Protein AF-W4FE85-F1 (afdb_monomer)

InterPro domains:
  IPR031127 E3 ubiquitin ligase RBR family [PTHR11685] (48-222)
  IPR044066 TRIAD supradomain [PS51873] (50-244)

Mean predicted aligned error: 21.17 Å

Nearest PDB structures (foldseek):
  1wim-assembly1_A  TM=8.583E-01  e=4.245E-03  Homo sapiens
  7yui-assembly1_B  TM=4.982E-01  e=1.652E-04  Homo sapiens
  7v8f-assembly1_B  TM=7.788E-01  e=7.500E-02  Homo sapiens
  7m4n-assembly2_B  TM=6.058E-01  e=2.168E-01  Homo sapiens
  4ug0-assembly1_Lp  TM=4.651E-01  e=1.032E+00  Homo sapiens

pLDDT: mean 70.24, std 14.78, range [36.09, 93.44]

Foldseek 3Di:
DDVVVVVVVVVVVVVCVVPVVVVVVVVVVVVVVVVVPPPDDPDPCPPDFDWDQAPPPRDTHGPVQWDQDPVDRHIHGLVVLLVQLVVCLVVLHLFRADPPPRHGDDPVSCVSRDDPVSVVSSVVSVVVLQPPQDADPVHRDGWDDPDDFWTADPPPRDIDGSQPSDDDDPDPPVRPCPPVVVVCVVFQWFAQPPPGDIDGDDDDQWDADPVPRFIAGSPPNGGPPDPDCRDDDPPVVVVPPPPD

Sequence (244 aa):
MDPLWLALAFVMYIADLLVVLPLVCLICMTARHIASLQPTPPTPFTRQPTATECSICLDMVCDTYCMACPACPQACCVSCLTTHVHNKVADKCRYLGCPSCGTALGAGVLGRVMTASDRVKHDQLAHQSVQRAFKCPRCHAKCVKTTEDYLACTGCRATWCSDCDGRSHYFTFMCKQRAFRRWRVKHDVRQCPQCRCYIEKVDGCHMTCTRCKLQFCWTCHEVYPCRKRCDVPLLVRIVLACLQ

Secondary structure (DSSP, 8-state):
--HHHHHHHHHHHHHHHHHHHHHHHHHHHHHHHHHHTSPPPP--------EEE-TTT--EEEGGGEEEETTEEEEEEHHHHHHHHHHHHHTT----B-TTT-PBPPHHHHHHH--HHHHHHHHHHHHHHHS--EEPTTT--EE-B-SSSEEE-TTT--EEETTTSS---S-GGGGS-HHHHHHHHHTTEEE-TTT--EEE--SSSEEE-TTT--EEETTT-PBSSPSS-----TTSSSTTSS--

Radius of gyration: 41.15 Å; Cα contacts (8 Å, |Δi|>4): 237; chains: 1; bounding box: 106×61×132 Å

Structure (mmCIF, N/CA/C/O backbone):
data_AF-W4FE85-F1
#
_entry.id   AF-W4FE85-F1
#
loop_
_atom_site.group_PDB
_atom_site.id
_atom_site.type_symbol
_atom_site.label_atom_id
_atom_site.label_alt_id
_atom_site.label_comp_id
_atom_site.label_asym_id
_atom_site.label_entity_id
_atom_site.label_seq_id
_atom_site.pdbx_PDB_ins_code
_atom_site.Cartn_x
_atom_site.Cartn_y
_atom_site.Cartn_z
_atom_site.occupancy
_atom_site.B_iso_or_equiv
_atom_site.auth_seq_id
_atom_site.auth_comp_id
_atom_site.auth_asym_id
_atom_site.auth_atom_id
_atom_site.pdbx_PDB_model_num
ATOM 1 N N . MET A 1 1 ? 72.792 -11.231 -85.027 1.00 56.69 1 MET A N 1
ATOM 2 C CA . MET A 1 1 ? 71.989 -10.639 -83.938 1.00 56.69 1 MET A CA 1
ATOM 3 C C . MET A 1 1 ? 72.779 -9.465 -83.411 1.00 56.69 1 MET A C 1
ATOM 5 O O . MET A 1 1 ? 73.861 -9.686 -82.882 1.00 56.69 1 MET A O 1
ATOM 9 N N . ASP A 1 2 ? 72.308 -8.245 -83.658 1.00 77.69 2 ASP A N 1
ATOM 10 C CA . ASP A 1 2 ? 73.097 -7.047 -83.381 1.00 77.69 2 ASP A CA 1
ATOM 11 C C . ASP A 1 2 ? 73.170 -6.774 -81.872 1.00 77.69 2 ASP A C 1
ATOM 13 O O . ASP A 1 2 ? 72.129 -6.598 -81.230 1.00 77.69 2 ASP A O 1
ATOM 17 N N . PRO A 1 3 ? 74.378 -6.708 -81.282 1.00 77.44 3 PRO A N 1
ATOM 18 C CA . PRO A 1 3 ? 74.555 -6.499 -79.843 1.00 77.44 3 PRO A CA 1
ATOM 19 C C . PRO A 1 3 ? 74.007 -5.142 -79.375 1.00 77.44 3 PRO A C 1
ATOM 21 O O . PRO A 1 3 ? 73.641 -4.983 -78.213 1.00 77.44 3 PRO A O 1
ATOM 24 N N . LEU A 1 4 ? 73.881 -4.183 -80.296 1.00 75.38 4 LEU A N 1
ATOM 25 C CA . LEU A 1 4 ? 73.311 -2.863 -80.041 1.00 75.38 4 LEU A CA 1
ATOM 26 C C . LEU A 1 4 ? 71.807 -2.923 -79.726 1.00 75.38 4 LEU A C 1
ATOM 28 O O . LEU A 1 4 ? 71.317 -2.167 -78.894 1.00 75.38 4 LEU A O 1
ATOM 32 N N . TRP A 1 5 ? 71.081 -3.854 -80.350 1.00 76.81 5 TRP A N 1
ATOM 33 C CA . TRP A 1 5 ? 69.640 -4.016 -80.147 1.00 76.81 5 TRP A CA 1
ATOM 34 C C . TRP A 1 5 ? 69.331 -4.629 -78.776 1.00 76.81 5 TRP A C 1
ATOM 36 O O . TRP A 1 5 ? 68.408 -4.196 -78.091 1.00 76.81 5 TRP A O 1
ATOM 46 N N . LEU A 1 6 ? 70.156 -5.586 -78.335 1.00 76.50 6 LEU A N 1
ATOM 47 C CA . LEU A 1 6 ? 70.069 -6.167 -76.992 1.00 76.50 6 LEU A CA 1
ATOM 48 C C . LEU A 1 6 ? 70.421 -5.143 -75.906 1.00 76.50 6 LEU A C 1
ATOM 50 O O . LEU A 1 6 ? 69.754 -5.098 -74.875 1.00 76.50 6 LEU A O 1
ATOM 54 N N . ALA A 1 7 ? 71.418 -4.288 -76.149 1.00 78.19 7 ALA A N 1
ATOM 55 C CA . ALA A 1 7 ? 71.780 -3.217 -75.225 1.00 78.19 7 ALA A CA 1
ATOM 56 C C . ALA A 1 7 ? 70.657 -2.174 -75.081 1.00 78.19 7 ALA A C 1
ATOM 58 O O . ALA A 1 7 ? 70.317 -1.799 -73.962 1.00 78.19 7 ALA A O 1
ATOM 59 N N . LEU A 1 8 ? 70.032 -1.751 -76.185 1.00 76.56 8 LEU A N 1
ATOM 60 C CA . LEU A 1 8 ? 68.905 -0.812 -76.149 1.00 76.56 8 LEU A CA 1
ATOM 61 C C . LEU A 1 8 ? 67.666 -1.415 -75.474 1.00 76.56 8 LEU A C 1
ATOM 63 O O . LEU A 1 8 ? 67.047 -0.752 -74.645 1.00 76.56 8 LEU A O 1
ATOM 67 N N . ALA A 1 9 ? 67.349 -2.683 -75.751 1.00 75.12 9 ALA A N 1
ATOM 68 C CA . ALA A 1 9 ? 66.258 -3.389 -75.082 1.00 75.12 9 ALA A CA 1
ATOM 69 C C . ALA A 1 9 ? 66.500 -3.526 -73.567 1.00 75.12 9 ALA A C 1
ATOM 71 O O . ALA A 1 9 ? 65.578 -3.341 -72.776 1.00 75.12 9 ALA A O 1
ATOM 72 N N . PHE A 1 10 ? 67.743 -3.788 -73.150 1.00 78.56 10 PHE A N 1
ATOM 73 C CA . PHE A 1 10 ? 68.107 -3.868 -71.735 1.00 78.56 10 PHE A CA 1
ATOM 74 C C . PHE A 1 10 ? 68.025 -2.502 -71.040 1.00 78.56 10 PHE A C 1
ATOM 76 O O . PHE A 1 10 ? 67.500 -2.408 -69.934 1.00 78.56 10 PHE A O 1
ATOM 83 N N . VAL A 1 11 ? 68.477 -1.427 -71.692 1.00 75.81 11 VAL A N 1
ATOM 84 C CA . VAL A 1 11 ? 68.380 -0.060 -71.154 1.00 75.81 11 VAL A CA 1
ATOM 85 C C . VAL A 1 11 ? 66.922 0.382 -71.019 1.00 75.81 11 VAL A C 1
ATOM 87 O O . VAL A 1 11 ? 66.563 0.944 -69.987 1.00 75.81 11 VAL A O 1
ATOM 90 N N . MET A 1 12 ? 66.066 0.082 -72.001 1.00 71.50 12 MET A N 1
ATOM 91 C CA . MET A 1 12 ? 64.629 0.359 -71.906 1.00 71.50 12 MET A CA 1
ATOM 92 C C . MET A 1 12 ? 63.964 -0.445 -70.783 1.00 71.50 12 MET A C 1
ATOM 94 O O . MET A 1 12 ? 63.233 0.126 -69.983 1.00 71.50 12 MET A O 1
ATOM 98 N N . TYR A 1 13 ? 64.297 -1.731 -70.644 1.00 74.00 13 TYR A N 1
ATOM 99 C CA . TYR A 1 13 ? 63.777 -2.578 -69.568 1.00 74.00 13 TYR A CA 1
ATOM 100 C C . TYR A 1 13 ? 64.197 -2.096 -68.168 1.00 74.00 13 TYR A C 1
ATOM 102 O O . TYR A 1 13 ? 63.399 -2.109 -67.231 1.00 74.00 13 TYR A O 1
ATOM 110 N N . ILE A 1 14 ? 65.440 -1.631 -68.011 1.00 73.69 14 ILE A N 1
ATOM 111 C CA . ILE A 1 14 ? 65.934 -1.061 -66.750 1.00 73.69 14 ILE A CA 1
ATOM 112 C C . ILE A 1 14 ? 65.295 0.305 -66.466 1.00 73.69 14 ILE A C 1
ATOM 114 O O . ILE A 1 14 ? 64.962 0.582 -65.314 1.00 73.69 14 ILE A O 1
ATOM 118 N N . ALA A 1 15 ? 65.081 1.138 -67.488 1.00 71.06 15 ALA A N 1
ATOM 119 C CA . ALA A 1 15 ? 64.363 2.403 -67.346 1.00 71.06 15 ALA A CA 1
ATOM 120 C C . ALA A 1 15 ? 62.905 2.176 -66.909 1.00 71.06 15 ALA A C 1
ATOM 122 O O . ALA A 1 15 ? 62.439 2.840 -65.983 1.00 71.06 15 ALA A O 1
ATOM 123 N N . ASP A 1 16 ? 62.227 1.181 -67.485 1.00 69.69 16 ASP A N 1
ATOM 124 C CA . ASP A 1 16 ? 60.885 0.774 -67.065 1.00 69.69 16 ASP A CA 1
ATOM 125 C C . ASP A 1 16 ? 60.885 0.248 -65.621 1.00 69.69 16 ASP A C 1
ATOM 127 O O . ASP A 1 16 ? 60.033 0.644 -64.827 1.00 69.69 16 ASP A O 1
ATOM 131 N N . LEU A 1 17 ? 61.873 -0.557 -65.209 1.00 71.00 17 LEU A N 1
ATOM 132 C CA . LEU A 1 17 ? 61.988 -1.000 -63.812 1.00 71.00 17 LEU A CA 1
ATOM 133 C C . LEU A 1 17 ? 62.181 0.176 -62.840 1.00 71.00 17 LEU A C 1
ATOM 135 O O . LEU A 1 17 ? 61.541 0.213 -61.789 1.00 71.00 17 LEU A O 1
ATOM 139 N N . LEU A 1 18 ? 63.039 1.140 -63.185 1.00 74.62 18 LEU A N 1
ATOM 140 C CA . LEU A 1 18 ? 63.353 2.298 -62.341 1.00 74.62 18 LEU A CA 1
ATOM 141 C C . LEU A 1 18 ? 62.179 3.271 -62.189 1.00 74.62 18 LEU A C 1
ATOM 143 O O . LEU A 1 18 ? 62.137 3.991 -61.196 1.00 74.62 18 LEU A O 1
ATOM 147 N N . VAL A 1 19 ? 61.226 3.286 -63.124 1.00 73.94 19 VAL A N 1
ATOM 148 C CA . VAL A 1 19 ? 60.037 4.155 -63.069 1.00 73.94 19 VAL A CA 1
ATOM 149 C C . VAL A 1 19 ? 58.819 3.418 -62.505 1.00 73.94 19 VAL A C 1
ATOM 151 O O . VAL A 1 19 ? 58.074 3.976 -61.697 1.00 73.94 19 VAL A O 1
ATOM 154 N N . VAL A 1 20 ? 58.622 2.149 -62.865 1.00 74.62 20 VAL A N 1
ATOM 155 C CA . VAL A 1 20 ? 57.432 1.377 -62.475 1.00 74.62 20 VAL A CA 1
ATOM 156 C C . VAL A 1 20 ? 57.485 0.957 -61.003 1.00 74.62 20 VAL A C 1
ATOM 158 O O . VAL A 1 20 ? 56.481 1.089 -60.305 1.00 74.62 20 VAL A O 1
ATOM 161 N N . LEU A 1 21 ? 58.640 0.526 -60.480 1.00 73.25 21 LEU A N 1
ATOM 162 C CA . LEU A 1 21 ? 58.785 0.150 -59.063 1.00 73.25 21 LEU A CA 1
ATOM 163 C C . LEU A 1 21 ? 58.450 1.285 -58.072 1.00 73.25 21 LEU A C 1
ATOM 165 O O . LEU A 1 21 ? 57.661 1.038 -57.154 1.00 73.25 21 LEU A O 1
ATOM 169 N N . PRO A 1 22 ? 58.979 2.520 -58.209 1.00 74.50 22 PRO A N 1
ATOM 170 C CA . PRO A 1 22 ? 58.640 3.598 -57.281 1.00 74.50 22 PRO A CA 1
ATOM 171 C C . PRO A 1 22 ? 57.185 4.062 -57.413 1.00 74.50 22 PRO A C 1
ATOM 173 O O . PRO A 1 22 ? 56.570 4.380 -56.395 1.00 74.50 22 PRO A O 1
ATOM 176 N N . LEU A 1 23 ? 56.597 4.035 -58.617 1.00 74.19 23 LEU A N 1
ATOM 177 C CA . LEU A 1 23 ? 55.174 4.339 -58.811 1.00 74.19 23 LEU A CA 1
ATOM 178 C C . LEU A 1 23 ? 54.276 3.301 -58.127 1.00 74.19 23 LEU A C 1
ATOM 180 O O . LEU A 1 23 ? 53.360 3.675 -57.397 1.00 74.19 23 LEU A O 1
ATOM 184 N N . VAL A 1 24 ? 54.570 2.006 -58.279 1.00 76.31 24 VAL A N 1
ATOM 185 C CA . VAL A 1 24 ? 53.845 0.929 -57.582 1.00 76.31 24 VAL A CA 1
ATOM 186 C C . VAL A 1 24 ? 53.989 1.066 -56.065 1.00 76.31 24 VAL A C 1
ATOM 188 O O . VAL A 1 24 ? 53.016 0.867 -55.337 1.00 76.31 24 VAL A O 1
ATOM 191 N N . CYS A 1 25 ? 55.163 1.469 -55.571 1.00 72.44 25 CYS A N 1
ATOM 192 C CA . CYS A 1 25 ? 55.389 1.697 -54.145 1.00 72.44 25 CYS A CA 1
ATOM 193 C C . CYS A 1 25 ? 54.566 2.886 -53.614 1.00 72.44 25 CYS A C 1
ATOM 195 O O . CYS A 1 25 ? 53.901 2.761 -52.585 1.00 72.44 25 CYS A O 1
ATOM 197 N N . LEU A 1 26 ? 54.519 4.005 -54.348 1.00 73.81 26 LEU A N 1
ATOM 198 C CA . LEU A 1 26 ? 53.723 5.183 -53.987 1.00 73.81 26 LEU A CA 1
ATOM 199 C C . LEU A 1 26 ? 52.213 4.887 -54.014 1.00 73.81 26 LEU A C 1
ATOM 201 O O . LEU A 1 26 ? 51.483 5.290 -53.106 1.00 73.81 26 LEU A O 1
ATOM 205 N N . ILE A 1 27 ? 51.745 4.120 -55.002 1.00 75.31 27 ILE A N 1
ATOM 206 C CA . ILE A 1 27 ? 50.356 3.639 -55.078 1.00 75.31 27 ILE A CA 1
ATOM 207 C C . ILE A 1 27 ? 50.044 2.723 -53.883 1.00 75.31 27 ILE A C 1
ATOM 209 O O . ILE A 1 27 ? 49.013 2.882 -53.234 1.00 75.31 27 ILE A O 1
ATOM 213 N N . CYS A 1 28 ? 50.953 1.816 -53.511 1.00 68.31 28 CYS A N 1
ATOM 214 C CA . CYS A 1 28 ? 50.782 0.960 -52.333 1.00 68.31 28 CYS A CA 1
ATOM 215 C C . CYS A 1 28 ? 50.754 1.754 -51.016 1.00 68.31 28 CYS A C 1
ATOM 217 O O . CYS A 1 28 ? 49.966 1.437 -50.122 1.00 68.31 28 CYS A O 1
ATOM 219 N N . MET A 1 29 ? 51.601 2.777 -50.870 1.00 71.50 29 MET A N 1
ATOM 220 C CA . MET A 1 29 ? 51.647 3.616 -49.667 1.00 71.50 29 MET A CA 1
ATOM 221 C C . MET A 1 29 ? 50.403 4.498 -49.535 1.00 71.50 29 MET A C 1
ATOM 223 O O . MET A 1 29 ? 49.827 4.589 -48.450 1.00 71.50 29 MET A O 1
ATOM 227 N N . THR A 1 30 ? 49.935 5.086 -50.637 1.00 69.00 30 THR A N 1
ATOM 228 C CA . THR A 1 30 ? 48.695 5.875 -50.657 1.00 69.00 30 THR A CA 1
ATOM 229 C C . THR A 1 30 ? 47.462 5.000 -50.435 1.00 69.00 30 THR A C 1
ATOM 231 O O . THR A 1 30 ? 46.594 5.384 -49.656 1.00 69.00 30 THR A O 1
ATOM 234 N N . ALA A 1 31 ? 47.413 3.783 -50.990 1.00 69.06 31 ALA A N 1
ATOM 235 C CA . ALA A 1 31 ? 46.340 2.824 -50.723 1.00 69.06 31 ALA A CA 1
ATOM 236 C C . ALA A 1 31 ? 46.258 2.426 -49.236 1.00 69.06 31 ALA A C 1
ATOM 238 O O . ALA A 1 31 ? 45.162 2.354 -48.682 1.00 69.06 31 ALA A O 1
ATOM 239 N N . ARG A 1 32 ? 47.401 2.234 -48.556 1.00 63.44 32 ARG A N 1
ATOM 240 C CA . ARG A 1 32 ? 47.442 1.988 -47.098 1.00 63.44 32 ARG A CA 1
ATOM 241 C C . ARG A 1 32 ? 46.976 3.199 -46.290 1.00 63.44 32 ARG A C 1
ATOM 243 O O . ARG A 1 32 ? 46.241 3.027 -45.322 1.00 63.44 32 ARG A O 1
ATOM 250 N N . HIS A 1 33 ? 47.358 4.409 -46.698 1.00 62.81 33 HIS A N 1
ATOM 251 C CA . HIS A 1 33 ? 46.917 5.635 -46.032 1.00 62.81 33 HIS A CA 1
ATOM 252 C C . HIS A 1 33 ? 45.405 5.859 -46.207 1.00 62.81 33 HIS A C 1
ATOM 254 O O . HIS A 1 33 ? 44.711 6.166 -45.243 1.00 62.81 33 HIS A O 1
ATOM 260 N N . ILE A 1 34 ? 44.858 5.619 -47.402 1.00 63.06 34 ILE A N 1
ATOM 261 C CA . ILE A 1 34 ? 43.414 5.710 -47.672 1.00 63.06 34 ILE A CA 1
ATOM 262 C C . ILE A 1 34 ? 42.637 4.628 -46.903 1.00 63.06 34 ILE A C 1
ATOM 264 O O . ILE A 1 34 ? 41.590 4.927 -46.335 1.00 63.06 34 ILE A O 1
ATOM 268 N N . ALA A 1 35 ? 43.168 3.404 -46.794 1.00 60.81 35 ALA A N 1
ATOM 269 C CA . ALA A 1 35 ? 42.571 2.349 -45.969 1.00 60.81 35 ALA A CA 1
ATOM 270 C C . ALA A 1 35 ? 42.547 2.708 -44.469 1.00 60.81 35 ALA A C 1
ATOM 272 O O . ALA A 1 35 ? 41.615 2.330 -43.766 1.00 60.81 35 ALA A O 1
ATOM 273 N N . SER A 1 36 ? 43.524 3.484 -43.983 1.00 59.69 36 SER A N 1
ATOM 274 C CA . SER A 1 36 ? 43.552 3.981 -42.597 1.00 59.69 36 SER A CA 1
ATOM 275 C C . SER A 1 36 ? 42.606 5.160 -42.325 1.00 59.69 36 SER A C 1
ATOM 277 O O . SER A 1 36 ? 42.323 5.459 -41.169 1.00 59.69 36 SER A O 1
ATOM 279 N N . LEU A 1 37 ? 42.095 5.808 -43.379 1.00 55.66 37 LEU A N 1
ATOM 280 C CA . LEU A 1 37 ? 41.136 6.915 -43.301 1.00 55.66 37 LEU A CA 1
ATOM 281 C C . LEU A 1 37 ? 39.677 6.449 -43.396 1.00 55.66 37 LEU A C 1
ATOM 283 O O . LEU A 1 37 ? 38.780 7.289 -43.498 1.00 55.66 37 LEU A O 1
ATOM 287 N N . GLN A 1 38 ? 39.413 5.136 -43.379 1.00 58.22 38 GLN A N 1
ATOM 288 C CA . GLN A 1 38 ? 38.039 4.656 -43.289 1.00 58.22 38 GLN A CA 1
ATOM 289 C C . GLN A 1 38 ? 37.393 5.245 -42.025 1.00 58.22 38 GLN A C 1
ATOM 291 O O . GLN A 1 38 ? 37.944 5.080 -40.933 1.00 58.22 38 GLN A O 1
ATOM 296 N N . PRO A 1 39 ? 36.250 5.946 -42.150 1.00 53.31 39 PRO A N 1
ATOM 297 C CA . PRO A 1 39 ? 35.531 6.439 -40.992 1.00 53.31 39 PRO A CA 1
ATOM 298 C C . PRO A 1 39 ? 35.222 5.236 -40.110 1.00 53.31 39 PRO A C 1
ATOM 300 O O . PRO A 1 39 ? 34.649 4.245 -40.573 1.00 53.31 39 PRO A O 1
ATOM 303 N N . THR A 1 40 ? 35.655 5.304 -38.852 1.00 53.88 40 THR A N 1
ATOM 304 C CA . THR A 1 40 ? 35.266 4.320 -37.851 1.00 53.88 40 THR A CA 1
ATOM 305 C C . THR A 1 40 ? 33.747 4.162 -37.927 1.00 53.88 40 THR A C 1
ATOM 307 O O . THR A 1 40 ? 33.042 5.173 -38.047 1.00 53.88 40 THR A O 1
ATOM 310 N N . PRO A 1 41 ? 33.214 2.923 -37.926 1.00 55.28 41 PRO A N 1
ATOM 311 C CA . PRO A 1 41 ? 31.773 2.742 -37.871 1.00 55.28 41 PRO A CA 1
ATOM 312 C C . PRO A 1 41 ? 31.268 3.578 -36.693 1.00 55.28 41 PRO A C 1
ATOM 314 O O . PRO A 1 41 ? 31.927 3.553 -35.644 1.00 55.28 41 PRO A O 1
ATOM 317 N N . PRO A 1 42 ? 30.175 4.355 -36.850 1.00 46.16 42 PRO A N 1
ATOM 318 C CA . PRO A 1 42 ? 29.622 5.090 -35.729 1.00 46.16 42 PRO A CA 1
ATOM 319 C C . PRO A 1 42 ? 29.466 4.075 -34.609 1.00 46.16 42 PRO A C 1
ATOM 321 O O . PRO A 1 42 ? 28.820 3.037 -34.797 1.00 46.16 42 PRO A O 1
ATOM 324 N N . THR A 1 43 ? 30.147 4.329 -33.490 1.00 50.66 43 THR A N 1
ATOM 325 C CA . THR A 1 43 ? 29.950 3.556 -32.274 1.00 50.66 43 THR A CA 1
ATOM 326 C C . THR A 1 43 ? 28.444 3.407 -32.129 1.00 50.66 43 THR A C 1
ATOM 328 O O . THR A 1 43 ? 27.739 4.421 -32.234 1.00 50.66 43 THR A O 1
ATOM 331 N N . PRO A 1 44 ? 27.905 2.180 -31.985 1.00 46.81 44 PRO A N 1
ATOM 332 C CA . PRO A 1 44 ? 26.498 2.059 -31.672 1.00 46.81 44 PRO A CA 1
ATOM 333 C C . PRO A 1 44 ? 26.287 2.980 -30.480 1.00 46.81 44 PRO A C 1
ATOM 335 O O . PRO A 1 44 ? 27.047 2.907 -29.513 1.00 46.81 44 PRO A O 1
ATOM 338 N N . PHE A 1 45 ? 25.345 3.915 -30.599 1.00 43.09 45 PHE A N 1
ATOM 339 C CA . PHE A 1 45 ? 24.865 4.708 -29.480 1.00 43.09 45 PHE A CA 1
ATOM 340 C C . PHE A 1 45 ? 24.318 3.702 -28.458 1.00 43.09 45 PHE A C 1
ATOM 342 O O . PHE A 1 45 ? 23.118 3.444 -28.376 1.00 43.09 45 PHE A O 1
ATOM 349 N N . THR A 1 46 ? 25.196 3.077 -27.679 1.00 47.09 46 THR A N 1
ATOM 350 C CA . THR A 1 46 ? 24.859 2.528 -26.385 1.00 47.09 46 THR A CA 1
ATOM 351 C C . THR A 1 46 ? 24.441 3.749 -25.604 1.00 47.09 46 THR A C 1
ATOM 353 O O . THR A 1 46 ? 25.293 4.506 -25.141 1.00 47.09 46 THR A O 1
ATOM 356 N N . ARG A 1 47 ? 23.123 3.997 -25.552 1.00 50.97 47 ARG A N 1
ATOM 357 C CA . ARG A 1 47 ? 22.524 4.906 -24.577 1.00 50.97 47 ARG A CA 1
ATOM 358 C C . ARG A 1 47 ? 23.219 4.594 -23.262 1.00 50.97 47 ARG A C 1
ATOM 360 O O . ARG A 1 47 ? 23.083 3.476 -22.764 1.00 50.97 47 ARG A O 1
ATOM 367 N N . GLN A 1 48 ? 24.028 5.530 -22.771 1.00 52.81 48 GLN A N 1
ATOM 368 C CA . GLN A 1 48 ? 24.610 5.395 -21.448 1.00 52.81 48 GLN A CA 1
ATOM 369 C C . GLN A 1 48 ? 23.442 5.130 -20.497 1.00 52.81 48 GLN A C 1
ATOM 371 O O . GLN A 1 48 ? 22.443 5.853 -20.578 1.00 52.81 48 GLN A O 1
ATOM 376 N N . PRO A 1 49 ? 23.500 4.068 -19.680 1.00 56.62 49 PRO A N 1
ATOM 377 C CA . PRO A 1 49 ? 22.440 3.793 -18.736 1.00 56.62 49 PRO A CA 1
ATOM 378 C C . PRO A 1 49 ? 22.311 5.006 -17.824 1.00 56.62 49 PRO A C 1
ATOM 380 O O . PRO A 1 49 ? 23.226 5.329 -17.068 1.00 56.62 49 PRO A O 1
ATOM 383 N N . THR A 1 50 ? 21.192 5.711 -17.941 1.00 67.19 50 THR A N 1
ATOM 384 C CA . THR A 1 50 ? 20.813 6.723 -16.972 1.00 67.19 50 THR A CA 1
ATOM 385 C C . THR A 1 50 ? 20.698 6.020 -15.619 1.00 67.19 50 THR A C 1
ATOM 387 O O . THR A 1 50 ? 20.203 4.895 -15.518 1.00 67.19 50 THR A O 1
ATOM 390 N N . ALA A 1 51 ? 21.325 6.605 -14.602 1.00 77.88 51 ALA A N 1
ATOM 391 C CA . ALA A 1 51 ? 21.308 6.077 -13.248 1.00 77.88 51 ALA A CA 1
ATOM 392 C C . ALA A 1 51 ? 20.232 6.828 -12.461 1.00 77.88 51 ALA A C 1
ATOM 394 O O . ALA A 1 51 ? 20.157 8.056 -12.531 1.00 77.88 51 ALA A O 1
ATOM 395 N N . THR A 1 52 ? 19.408 6.094 -11.724 1.00 86.62 52 THR A N 1
ATOM 396 C CA . THR A 1 52 ? 18.313 6.623 -10.910 1.00 86.62 52 THR A CA 1
ATOM 397 C C . THR A 1 52 ? 18.501 6.237 -9.448 1.00 86.62 52 THR A C 1
ATOM 399 O O . THR A 1 52 ? 19.006 5.162 -9.129 1.00 86.62 52 THR A O 1
ATOM 402 N N . GLU A 1 53 ? 18.112 7.128 -8.539 1.00 88.81 53 GLU A N 1
ATOM 403 C CA . GLU A 1 53 ? 18.183 6.880 -7.098 1.00 88.81 53 GLU A CA 1
ATOM 404 C C . GLU A 1 53 ? 17.011 5.995 -6.649 1.00 88.81 53 GLU A C 1
ATOM 406 O O . GLU A 1 53 ? 15.848 6.241 -6.987 1.00 88.81 53 GLU A O 1
ATOM 411 N N . CYS A 1 54 ? 17.301 4.943 -5.887 1.00 89.50 54 CYS A N 1
ATOM 412 C CA . CYS A 1 54 ? 16.280 4.047 -5.359 1.00 89.50 54 CYS A CA 1
ATOM 413 C C . CYS A 1 54 ? 15.519 4.693 -4.196 1.00 89.50 54 CYS A C 1
ATOM 415 O O . CYS A 1 54 ? 16.100 5.010 -3.165 1.00 89.50 54 CYS A O 1
ATOM 417 N N . SER A 1 55 ? 14.188 4.727 -4.265 1.00 88.06 55 SER A N 1
ATOM 418 C CA . SER A 1 55 ? 13.333 5.325 -3.229 1.00 88.06 55 SER A CA 1
ATOM 419 C C . SER A 1 55 ? 13.292 4.574 -1.882 1.00 88.06 55 SER A C 1
ATOM 421 O O . SER A 1 55 ? 12.459 4.901 -1.038 1.00 88.06 55 SER A O 1
ATOM 423 N N . ILE A 1 56 ? 14.073 3.503 -1.706 1.00 89.38 56 ILE A N 1
ATOM 424 C CA . ILE A 1 56 ? 14.109 2.689 -0.476 1.00 89.38 56 ILE A CA 1
ATOM 425 C C . ILE A 1 56 ? 15.499 2.718 0.149 1.00 89.38 56 ILE A C 1
ATOM 427 O O . ILE A 1 56 ? 15.622 3.091 1.310 1.00 89.38 56 ILE A O 1
ATOM 431 N N . CYS A 1 57 ? 16.526 2.298 -0.595 1.00 92.38 57 CYS A N 1
ATOM 432 C CA . CYS A 1 57 ? 17.899 2.269 -0.089 1.00 92.38 57 CYS A CA 1
ATOM 433 C C . CYS A 1 57 ? 18.684 3.555 -0.364 1.00 92.38 57 CYS A C 1
ATOM 435 O O . CYS A 1 57 ? 19.741 3.722 0.226 1.00 92.38 57 CYS A O 1
ATOM 437 N N . LEU A 1 58 ? 18.160 4.454 -1.208 1.00 90.12 58 LEU A N 1
ATOM 438 C CA . LEU A 1 58 ? 18.798 5.716 -1.607 1.00 90.12 58 LEU A CA 1
ATOM 439 C C . LEU A 1 58 ? 20.105 5.539 -2.405 1.00 90.12 58 LEU A C 1
ATOM 441 O O . LEU A 1 58 ? 20.849 6.492 -2.611 1.00 90.12 58 LEU A O 1
ATOM 445 N N . ASP A 1 59 ? 20.372 4.327 -2.901 1.00 91.00 59 ASP A N 1
ATOM 446 C CA . ASP A 1 59 ? 21.524 4.058 -3.762 1.00 91.00 59 ASP A CA 1
ATOM 447 C C . ASP A 1 59 ? 21.242 4.438 -5.220 1.00 91.00 59 ASP A C 1
ATOM 449 O O . ASP A 1 59 ? 20.119 4.286 -5.716 1.00 91.00 59 ASP A O 1
ATOM 453 N N . MET A 1 60 ? 22.292 4.847 -5.936 1.00 86.00 60 MET A N 1
ATOM 454 C CA . MET A 1 60 ? 22.257 5.050 -7.384 1.00 86.00 60 MET A CA 1
ATOM 455 C C . MET A 1 60 ? 22.280 3.706 -8.107 1.00 86.00 60 MET A C 1
ATOM 457 O O . MET A 1 60 ? 23.245 2.945 -8.012 1.00 86.00 60 MET A O 1
ATOM 461 N N . VAL A 1 61 ? 21.223 3.416 -8.860 1.00 84.69 61 VAL A N 1
ATOM 462 C CA . VAL A 1 61 ? 21.045 2.146 -9.561 1.00 84.69 61 VAL A CA 1
ATOM 463 C C . VAL A 1 61 ? 20.807 2.399 -11.046 1.00 84.69 61 VAL A C 1
ATOM 465 O O . VAL A 1 61 ? 20.141 3.345 -11.453 1.00 84.69 61 VAL A O 1
ATOM 468 N N . CYS A 1 62 ? 21.397 1.549 -11.882 1.00 82.69 62 CYS A N 1
ATOM 469 C CA . CYS A 1 62 ? 21.210 1.600 -13.327 1.00 82.69 62 CYS A CA 1
ATOM 470 C C . CYS A 1 62 ? 19.744 1.308 -13.692 1.00 82.69 62 CYS A C 1
ATOM 472 O O . CYS A 1 62 ? 19.157 0.360 -13.163 1.00 82.69 62 CYS A O 1
ATOM 474 N N . ASP A 1 63 ? 19.179 2.059 -14.640 1.00 73.38 63 ASP A N 1
ATOM 475 C CA . ASP A 1 63 ? 17.770 1.945 -15.038 1.00 73.38 63 ASP A CA 1
ATOM 476 C C . ASP A 1 63 ? 17.335 0.527 -15.439 1.00 73.38 63 ASP A C 1
ATOM 478 O O . ASP A 1 63 ? 16.178 0.157 -15.249 1.00 73.38 63 ASP A O 1
ATOM 482 N N . THR A 1 64 ? 18.249 -0.322 -15.924 1.00 77.31 64 THR A N 1
ATOM 483 C CA . THR A 1 64 ? 17.942 -1.729 -16.247 1.00 77.31 64 THR A CA 1
ATOM 484 C C . THR A 1 64 ? 17.619 -2.586 -15.018 1.00 77.31 64 THR A C 1
ATOM 486 O O . THR A 1 64 ? 16.919 -3.598 -15.129 1.00 77.31 64 THR A O 1
ATOM 489 N N . TYR A 1 65 ? 18.125 -2.191 -13.849 1.00 80.00 65 TYR A N 1
ATOM 490 C CA . TYR A 1 65 ? 17.927 -2.845 -12.553 1.00 80.00 65 TYR A CA 1
ATOM 491 C C . TYR A 1 65 ? 16.955 -2.076 -11.649 1.00 80.00 65 TYR A C 1
ATOM 493 O O . TYR A 1 65 ? 16.760 -2.452 -10.488 1.00 80.00 65 TYR A O 1
ATOM 501 N N . CYS A 1 66 ? 16.316 -1.039 -12.188 1.00 83.25 66 CYS A N 1
ATOM 502 C CA . CYS A 1 66 ? 15.244 -0.299 -11.547 1.00 83.25 66 CYS A CA 1
ATOM 503 C C . CYS A 1 66 ? 13.888 -0.726 -12.102 1.00 83.25 66 CYS A C 1
ATOM 505 O O . CYS A 1 66 ? 13.711 -1.016 -13.285 1.00 83.25 66 CYS A O 1
ATOM 507 N N . MET A 1 67 ? 12.898 -0.751 -11.221 1.00 80.00 67 MET A N 1
ATOM 508 C CA . MET A 1 67 ? 11.500 -0.915 -11.574 1.00 80.00 67 MET A CA 1
ATOM 509 C C . MET A 1 67 ? 10.808 0.434 -11.419 1.00 80.00 67 MET A C 1
ATOM 511 O O . MET A 1 67 ? 10.785 1.010 -10.330 1.00 80.00 67 MET A O 1
ATOM 515 N N . ALA A 1 68 ? 10.227 0.916 -12.515 1.00 73.31 68 ALA A N 1
ATOM 516 C CA . ALA A 1 68 ? 9.383 2.100 -12.521 1.00 73.31 68 ALA A CA 1
ATOM 517 C C . ALA A 1 68 ? 7.918 1.699 -12.310 1.00 73.31 68 ALA A C 1
ATOM 519 O O . ALA A 1 68 ? 7.418 0.738 -12.905 1.00 73.31 68 ALA A O 1
ATOM 520 N N . CYS A 1 69 ? 7.216 2.438 -11.456 1.00 74.44 69 CYS A N 1
ATOM 521 C CA . CYS A 1 69 ? 5.780 2.276 -11.287 1.00 74.44 69 CYS A CA 1
ATOM 522 C C . CYS A 1 69 ? 5.041 3.100 -12.354 1.00 74.44 69 CYS A C 1
ATOM 524 O O . CYS A 1 69 ? 5.316 4.288 -12.486 1.00 74.44 69 CYS A O 1
ATOM 526 N N . PRO A 1 70 ? 4.037 2.551 -13.059 1.00 71.06 70 PRO A N 1
ATOM 527 C CA . PRO A 1 70 ? 3.272 3.331 -14.036 1.00 71.06 70 PRO A CA 1
ATOM 528 C C . PRO A 1 70 ? 2.436 4.453 -13.395 1.00 71.06 70 PRO A C 1
ATOM 530 O O . PRO A 1 70 ? 2.002 5.368 -14.082 1.00 71.06 70 PRO A O 1
ATOM 533 N N . ALA A 1 71 ? 2.190 4.378 -12.084 1.00 67.31 71 ALA A N 1
ATOM 534 C CA . ALA A 1 71 ? 1.342 5.318 -11.356 1.00 67.31 71 ALA A CA 1
ATOM 535 C C . ALA A 1 71 ? 2.118 6.356 -10.529 1.00 67.31 71 ALA A C 1
ATOM 537 O O . ALA A 1 71 ? 1.496 7.229 -9.926 1.00 67.31 71 ALA A O 1
ATOM 538 N N . CYS A 1 72 ? 3.448 6.262 -10.438 1.00 76.81 72 CYS A N 1
ATOM 539 C CA . CYS A 1 72 ? 4.247 7.262 -9.730 1.00 76.81 72 CYS A CA 1
ATOM 540 C C . CYS A 1 72 ? 5.670 7.360 -10.293 1.00 76.81 72 CYS A C 1
ATOM 542 O O . CYS A 1 72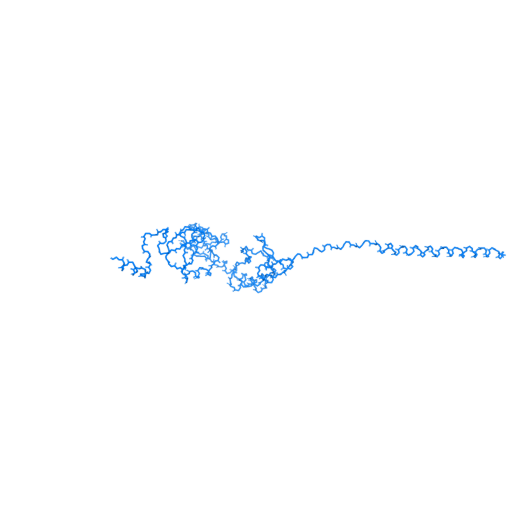 ? 6.221 6.340 -10.698 1.00 76.81 72 CYS A O 1
ATOM 544 N N . PRO A 1 73 ? 6.313 8.538 -10.225 1.00 78.38 73 PRO A N 1
ATOM 545 C CA . PRO A 1 73 ? 7.635 8.766 -10.819 1.00 78.38 73 PRO A CA 1
ATOM 546 C C . PRO A 1 73 ? 8.798 8.108 -10.054 1.00 78.38 73 PRO A C 1
ATOM 548 O O . PRO A 1 73 ? 9.946 8.246 -10.452 1.00 78.38 73 PRO A O 1
ATOM 551 N N . GLN A 1 74 ? 8.523 7.432 -8.938 1.00 80.75 74 GLN A N 1
ATOM 552 C CA . GLN A 1 74 ? 9.548 6.888 -8.050 1.00 80.75 74 GLN A CA 1
ATOM 553 C C . GLN A 1 74 ? 10.133 5.577 -8.592 1.00 80.75 74 GLN A C 1
ATOM 555 O O . GLN A 1 74 ? 9.384 4.660 -8.950 1.00 80.75 74 GLN A O 1
ATOM 560 N N . ALA A 1 75 ? 11.465 5.493 -8.612 1.00 86.44 75 ALA A N 1
ATOM 561 C CA . ALA A 1 75 ? 12.223 4.313 -9.013 1.00 86.44 75 ALA A CA 1
ATOM 562 C C . ALA A 1 75 ? 12.598 3.460 -7.794 1.00 86.44 75 ALA A C 1
ATOM 564 O O . ALA A 1 75 ? 12.897 3.971 -6.716 1.00 86.44 75 ALA A O 1
ATOM 565 N N . CYS A 1 76 ? 12.589 2.140 -7.958 1.00 89.25 76 CYS A N 1
ATOM 566 C CA . CYS A 1 76 ? 12.997 1.206 -6.913 1.00 89.25 76 CYS A CA 1
ATOM 567 C C . CYS A 1 76 ? 13.859 0.101 -7.515 1.00 89.25 76 CYS A C 1
ATOM 569 O O . CYS A 1 76 ? 13.465 -0.518 -8.505 1.00 89.25 76 CYS A O 1
ATOM 571 N N . CYS A 1 77 ? 15.023 -0.165 -6.927 1.00 91.88 77 CYS A N 1
ATOM 572 C CA . CYS A 1 77 ? 15.890 -1.233 -7.404 1.00 91.88 77 CYS A CA 1
ATOM 573 C C . CYS A 1 77 ? 15.255 -2.615 -7.183 1.00 91.88 77 CYS A C 1
ATOM 575 O O . CYS A 1 77 ? 14.487 -2.836 -6.239 1.00 91.88 77 CYS A O 1
ATOM 577 N N . VAL A 1 78 ? 15.585 -3.567 -8.059 1.00 91.00 78 VAL A N 1
ATOM 578 C CA . VAL A 1 78 ? 15.027 -4.928 -8.016 1.00 91.00 78 VAL A CA 1
ATOM 579 C C . VAL A 1 78 ? 15.280 -5.602 -6.664 1.00 91.00 78 VAL A C 1
ATOM 581 O O . VAL A 1 78 ? 14.370 -6.238 -6.144 1.00 91.00 78 VAL A O 1
ATOM 584 N N . SER A 1 79 ? 16.457 -5.429 -6.055 1.00 92.25 79 SER A N 1
ATOM 585 C CA . SER A 1 79 ? 16.781 -6.034 -4.754 1.00 92.25 79 SER A CA 1
ATOM 586 C C . SER A 1 79 ? 15.857 -5.543 -3.635 1.00 92.25 79 SER A C 1
ATOM 588 O O . SER A 1 79 ? 15.287 -6.358 -2.908 1.00 92.25 79 SER A O 1
ATOM 590 N N . CYS A 1 80 ? 15.635 -4.230 -3.532 1.00 92.31 80 CYS A N 1
ATOM 591 C CA . CYS A 1 80 ? 14.723 -3.664 -2.540 1.00 92.31 80 CYS A CA 1
ATOM 592 C C . CYS A 1 80 ? 13.274 -4.095 -2.788 1.00 92.31 80 CYS A C 1
ATOM 594 O O . CYS A 1 80 ? 12.554 -4.413 -1.837 1.00 92.31 80 CYS A O 1
ATOM 596 N N . LEU A 1 81 ? 12.842 -4.153 -4.053 1.00 90.56 81 LEU A N 1
ATOM 597 C CA . LEU A 1 81 ? 11.492 -4.597 -4.390 1.00 90.56 81 LEU A CA 1
ATOM 598 C C . LEU A 1 81 ? 11.276 -6.084 -4.067 1.00 90.56 81 LEU A C 1
ATOM 600 O O . LEU A 1 81 ? 10.222 -6.436 -3.538 1.00 90.56 81 LEU A O 1
ATOM 604 N N . THR A 1 82 ? 12.270 -6.937 -4.320 1.00 92.75 82 THR A N 1
ATOM 605 C CA . THR A 1 82 ? 12.256 -8.357 -3.937 1.00 92.75 82 THR A CA 1
ATOM 606 C C . THR A 1 82 ? 12.101 -8.518 -2.429 1.00 92.75 82 THR A C 1
ATOM 608 O O . THR A 1 82 ? 11.197 -9.222 -1.983 1.00 92.75 82 THR A O 1
ATOM 611 N N . THR A 1 83 ? 12.903 -7.809 -1.630 1.00 93.44 83 THR A N 1
ATOM 612 C CA . THR A 1 83 ? 12.806 -7.848 -0.161 1.00 93.44 83 THR A CA 1
ATOM 613 C C . THR A 1 83 ? 11.448 -7.349 0.334 1.00 93.44 83 THR A C 1
ATOM 615 O O . THR A 1 83 ? 10.828 -7.971 1.196 1.00 93.44 83 THR A O 1
ATOM 618 N N . HIS A 1 84 ? 10.934 -6.256 -0.236 1.00 87.00 84 HIS A N 1
ATOM 619 C CA . HIS A 1 84 ? 9.599 -5.743 0.087 1.00 87.00 84 HIS A CA 1
ATOM 620 C C . HIS A 1 84 ? 8.501 -6.774 -0.194 1.00 87.00 84 HIS A C 1
ATOM 622 O O . HIS A 1 84 ? 7.638 -7.005 0.656 1.00 87.00 84 HIS A O 1
ATOM 628 N N . VAL A 1 85 ? 8.535 -7.420 -1.363 1.00 85.69 85 VAL A N 1
ATOM 629 C CA . VAL A 1 85 ? 7.569 -8.465 -1.730 1.00 85.69 85 VAL A CA 1
ATOM 630 C C . VAL A 1 85 ? 7.695 -9.675 -0.808 1.00 85.69 85 VAL A C 1
ATOM 632 O O . VAL A 1 85 ? 6.675 -10.143 -0.305 1.00 85.69 85 VAL A O 1
ATOM 635 N N . HIS A 1 86 ? 8.913 -10.135 -0.527 1.00 90.88 86 HIS A N 1
ATOM 636 C CA . HIS A 1 86 ? 9.165 -11.245 0.388 1.00 90.88 86 HIS A CA 1
ATOM 637 C C . HIS A 1 86 ? 8.554 -10.987 1.770 1.00 90.88 86 HIS A C 1
ATOM 639 O O . HIS A 1 86 ? 7.766 -11.795 2.263 1.00 90.88 86 HIS A O 1
ATOM 645 N N . ASN A 1 87 ? 8.818 -9.813 2.350 1.00 80.88 87 ASN A N 1
ATOM 646 C CA . ASN A 1 87 ? 8.266 -9.421 3.648 1.00 80.88 87 ASN A CA 1
ATOM 647 C C . ASN A 1 87 ? 6.731 -9.371 3.620 1.00 80.88 87 ASN A C 1
ATOM 649 O O . ASN A 1 87 ? 6.075 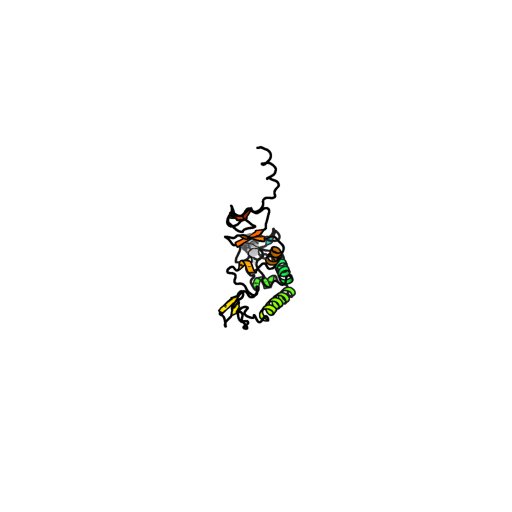-9.874 4.529 1.00 80.88 87 ASN A O 1
ATOM 653 N N . LYS A 1 88 ? 6.127 -8.843 2.546 1.00 76.75 88 LYS A N 1
ATOM 654 C CA . LYS A 1 88 ? 4.662 -8.834 2.389 1.00 76.75 88 LYS A CA 1
ATOM 655 C C . LYS A 1 88 ? 4.072 -10.241 2.329 1.00 76.75 88 LYS A C 1
ATOM 657 O O . LYS A 1 88 ? 3.038 -10.490 2.951 1.00 76.75 88 LYS A O 1
ATOM 662 N N . VAL A 1 89 ? 4.702 -11.154 1.596 1.00 81.12 89 VAL A N 1
ATOM 663 C CA . VAL A 1 89 ? 4.253 -12.548 1.504 1.00 81.12 89 VAL A CA 1
ATOM 664 C C . VAL A 1 89 ? 4.426 -13.261 2.849 1.00 81.12 89 VAL A C 1
ATOM 666 O O . VAL A 1 89 ? 3.501 -13.946 3.290 1.00 81.12 89 VAL A O 1
ATOM 669 N N . ALA A 1 90 ? 5.549 -13.048 3.541 1.00 80.44 90 ALA A N 1
ATOM 670 C CA . ALA A 1 90 ? 5.803 -13.577 4.882 1.00 80.44 90 ALA A CA 1
ATOM 671 C C . ALA A 1 90 ? 4.755 -13.095 5.904 1.00 80.44 90 ALA A C 1
ATOM 673 O O . ALA A 1 90 ? 4.220 -13.897 6.673 1.00 80.44 90 ALA A O 1
ATOM 674 N N . ASP A 1 91 ? 4.353 -11.825 5.817 1.00 74.56 91 ASP A N 1
ATOM 675 C CA . ASP A 1 91 ? 3.278 -11.218 6.613 1.00 74.56 91 ASP A CA 1
ATOM 676 C C . ASP A 1 91 ? 1.865 -11.697 6.223 1.00 74.56 91 ASP A C 1
ATOM 678 O O . ASP A 1 91 ? 0.857 -11.193 6.734 1.00 74.56 91 ASP A O 1
ATOM 682 N N . LYS A 1 92 ? 1.756 -12.671 5.312 1.00 70.12 92 LYS A N 1
ATOM 683 C CA . LYS A 1 92 ? 0.496 -13.193 4.764 1.00 70.12 92 LYS A CA 1
ATOM 684 C C . LYS A 1 92 ? -0.351 -12.101 4.092 1.00 70.12 92 LYS A C 1
ATOM 686 O O . LYS A 1 92 ? -1.585 -12.166 4.093 1.00 70.12 92 LYS A O 1
ATOM 691 N N . CYS A 1 93 ? 0.290 -11.083 3.513 1.00 64.00 93 CYS A N 1
ATOM 692 C CA . CYS A 1 93 ? -0.386 -10.033 2.757 1.00 64.00 93 CYS A CA 1
ATOM 693 C C . CYS A 1 93 ? -0.635 -10.484 1.312 1.00 64.00 93 CYS A C 1
ATOM 695 O O . CYS A 1 93 ? 0.294 -10.634 0.527 1.00 64.00 93 CYS A O 1
ATOM 697 N N . ARG A 1 94 ? -1.913 -10.609 0.931 1.00 65.25 94 ARG A N 1
ATOM 698 C CA . ARG A 1 94 ? -2.320 -10.917 -0.456 1.00 65.25 94 ARG A CA 1
ATOM 699 C C . ARG A 1 94 ? -2.013 -9.796 -1.453 1.00 65.25 94 ARG A C 1
ATOM 701 O O . ARG A 1 94 ? -1.797 -10.044 -2.634 1.00 65.25 94 ARG A O 1
ATOM 708 N N . TYR A 1 95 ? -2.051 -8.552 -0.979 1.00 72.38 95 TYR A N 1
ATOM 709 C CA . TYR A 1 95 ? -1.902 -7.373 -1.820 1.00 72.38 95 TYR A CA 1
ATOM 710 C C . TYR A 1 95 ? -0.436 -6.954 -1.901 1.00 72.38 95 TYR A C 1
ATOM 712 O O . TYR A 1 95 ? 0.137 -6.502 -0.906 1.00 72.38 95 TYR A O 1
ATOM 720 N N . LEU A 1 96 ? 0.136 -7.062 -3.097 1.00 76.75 96 LEU A N 1
ATOM 721 C CA . LEU A 1 96 ? 1.496 -6.635 -3.402 1.00 76.75 96 LEU A CA 1
ATOM 722 C C . LEU A 1 96 ? 1.434 -5.339 -4.212 1.00 76.75 96 LEU A C 1
ATOM 724 O O . LEU A 1 96 ? 1.001 -5.325 -5.363 1.00 76.75 96 LEU A O 1
ATOM 728 N N . GLY A 1 97 ? 1.821 -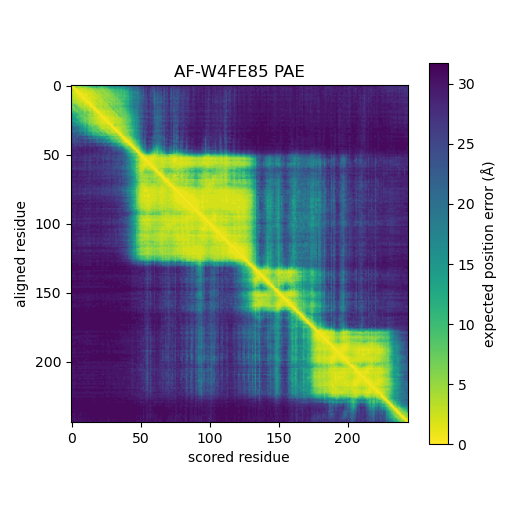4.236 -3.574 1.00 77.75 97 GLY A N 1
ATOM 729 C CA . GLY A 1 97 ? 1.790 -2.903 -4.167 1.00 77.75 97 GLY A CA 1
ATOM 730 C C . GLY A 1 97 ? 3.160 -2.239 -4.189 1.00 77.75 97 GLY A C 1
ATOM 731 O O . GLY A 1 97 ? 4.054 -2.614 -3.424 1.00 77.75 97 GLY A O 1
ATOM 732 N N . CYS A 1 98 ? 3.287 -1.231 -5.049 1.00 77.25 98 CYS A N 1
ATOM 733 C CA . CYS A 1 98 ? 4.428 -0.335 -5.145 1.00 77.25 98 CYS A CA 1
ATOM 734 C C . CYS A 1 98 ? 4.793 0.202 -3.749 1.00 77.25 98 CYS A C 1
ATOM 736 O O . CYS A 1 98 ? 3.903 0.693 -3.050 1.00 77.25 98 CYS A O 1
ATOM 738 N N . PRO A 1 99 ? 6.072 0.148 -3.345 1.00 75.62 99 PRO A N 1
ATOM 739 C CA . PRO A 1 99 ? 6.512 0.643 -2.041 1.00 75.62 99 PRO A CA 1
ATOM 740 C C . PRO A 1 99 ? 6.205 2.127 -1.804 1.00 75.62 99 PRO A C 1
ATOM 742 O O . PRO A 1 99 ? 5.934 2.514 -0.673 1.00 75.62 99 PRO A O 1
ATOM 745 N N . SER A 1 100 ? 6.210 2.940 -2.865 1.00 73.69 100 SER A N 1
ATOM 746 C CA . SER A 1 100 ? 6.011 4.388 -2.765 1.00 73.69 100 SER A CA 1
ATOM 747 C C . SER A 1 100 ? 4.532 4.797 -2.788 1.00 73.69 100 SER A C 1
ATOM 749 O O . SER A 1 100 ? 4.032 5.382 -1.832 1.00 73.69 100 SER A O 1
ATOM 751 N N . CYS A 1 101 ? 3.798 4.472 -3.858 1.00 71.06 101 CYS A N 1
ATOM 752 C CA . CYS A 1 101 ? 2.405 4.920 -4.026 1.00 71.06 101 CYS A CA 1
ATOM 753 C C . CYS A 1 101 ? 1.354 3.872 -3.637 1.00 71.06 101 CYS A C 1
ATOM 755 O O . CYS A 1 101 ? 0.165 4.177 -3.550 1.00 71.06 101 CYS A O 1
ATOM 757 N N . GLY A 1 102 ? 1.762 2.620 -3.431 1.00 65.19 102 GLY A N 1
ATOM 758 C CA . GLY A 1 102 ? 0.851 1.537 -3.091 1.00 65.19 102 GLY A CA 1
ATOM 759 C C . GLY A 1 102 ? 0.019 0.993 -4.252 1.00 65.19 102 GLY A C 1
ATOM 760 O O . GLY A 1 102 ? -0.835 0.161 -3.971 1.00 65.19 102 GLY A O 1
ATOM 761 N N . THR A 1 103 ? 0.241 1.409 -5.507 1.00 70.44 103 THR A N 1
ATOM 762 C CA . THR A 1 103 ? -0.419 0.848 -6.708 1.00 70.44 103 THR A CA 1
ATOM 763 C C . THR A 1 103 ? -0.079 -0.628 -6.900 1.00 70.44 103 THR A C 1
ATOM 765 O O . THR A 1 103 ? 1.046 -1.035 -6.626 1.00 70.44 103 THR A O 1
ATOM 768 N N . ALA A 1 104 ? -1.029 -1.443 -7.369 1.00 68.81 104 ALA A N 1
ATOM 769 C CA . ALA A 1 104 ? -0.837 -2.888 -7.510 1.00 68.81 104 ALA A CA 1
ATOM 770 C C . ALA A 1 104 ? 0.310 -3.221 -8.480 1.00 68.81 104 ALA A C 1
ATOM 772 O O . ALA A 1 104 ? 0.413 -2.629 -9.555 1.00 68.81 104 ALA A O 1
ATOM 773 N N . LEU A 1 105 ? 1.162 -4.176 -8.103 1.00 75.69 105 LEU A N 1
ATOM 774 C CA . LEU A 1 105 ? 2.228 -4.665 -8.973 1.00 75.69 105 LEU A CA 1
ATOM 775 C C . LEU A 1 105 ? 1.649 -5.628 -10.015 1.00 75.69 105 LEU A C 1
ATOM 777 O O . LEU A 1 105 ? 0.907 -6.548 -9.676 1.00 75.69 105 LEU A O 1
ATOM 781 N N . GLY A 1 106 ? 2.002 -5.423 -11.284 1.00 73.00 106 GLY A N 1
ATOM 782 C CA . GLY A 1 106 ? 1.564 -6.291 -12.377 1.00 73.00 106 GLY A CA 1
ATOM 783 C C . GLY A 1 106 ? 2.267 -7.652 -12.380 1.00 73.00 106 GLY A C 1
ATOM 784 O O . GLY A 1 106 ? 3.375 -7.798 -11.857 1.00 73.00 106 GLY A O 1
ATOM 785 N N . ALA A 1 107 ? 1.656 -8.637 -13.046 1.00 74.62 107 ALA A N 1
ATOM 786 C CA . ALA A 1 107 ? 2.173 -10.005 -13.136 1.00 74.62 107 ALA A CA 1
ATOM 787 C C . ALA A 1 107 ? 3.608 -10.082 -13.691 1.00 74.62 107 ALA A C 1
ATOM 789 O O . ALA A 1 107 ? 4.410 -10.867 -13.195 1.00 74.62 107 ALA A O 1
ATOM 790 N N . GLY A 1 108 ? 3.969 -9.228 -14.657 1.00 79.12 108 GLY A N 1
ATOM 791 C CA . GLY A 1 108 ? 5.333 -9.173 -15.198 1.00 79.12 108 GLY A CA 1
ATOM 792 C C . GLY A 1 108 ? 6.378 -8.695 -14.181 1.00 79.12 108 GLY A C 1
ATOM 793 O O . GLY A 1 108 ? 7.479 -9.237 -14.121 1.00 79.12 108 GLY A O 1
ATOM 794 N N . VAL A 1 109 ? 6.022 -7.725 -13.329 1.00 81.69 109 VAL A N 1
ATOM 795 C CA . VAL A 1 109 ? 6.900 -7.225 -12.256 1.00 81.69 109 VAL A CA 1
ATOM 796 C C . VAL A 1 109 ? 7.074 -8.296 -11.187 1.00 81.69 109 VAL A C 1
ATOM 798 O O . VAL A 1 109 ? 8.198 -8.637 -10.831 1.00 81.69 109 VAL A O 1
ATOM 801 N N . LEU A 1 110 ? 5.961 -8.881 -10.737 1.00 82.00 110 LEU A N 1
ATOM 802 C CA . LEU A 1 110 ? 5.942 -9.985 -9.779 1.00 82.00 110 LEU A CA 1
ATOM 803 C C . LEU A 1 110 ? 6.701 -11.213 -10.304 1.00 82.00 110 LEU A C 1
ATOM 805 O O . LEU A 1 110 ? 7.415 -11.870 -9.554 1.00 82.00 110 LEU A O 1
ATOM 809 N N . GLY A 1 111 ? 6.626 -11.485 -11.607 1.00 85.31 111 GLY A N 1
ATOM 810 C CA . GLY A 1 111 ? 7.411 -12.507 -12.295 1.00 85.31 111 GLY A CA 1
ATOM 811 C C . GLY A 1 111 ? 8.915 -12.377 -12.056 1.00 85.31 111 GLY A C 1
ATOM 812 O O . GLY A 1 111 ? 9.562 -13.382 -11.781 1.00 85.31 111 GLY A O 1
ATOM 813 N N . ARG A 1 112 ? 9.441 -11.147 -12.097 1.00 86.94 112 ARG A N 1
ATOM 814 C CA . ARG A 1 112 ? 10.876 -10.843 -11.968 1.00 86.94 112 ARG A CA 1
ATOM 815 C C . ARG A 1 112 ? 11.379 -10.799 -10.525 1.00 86.94 112 ARG A C 1
ATOM 817 O O . ARG A 1 112 ? 12.546 -11.094 -10.303 1.00 86.94 112 ARG A O 1
ATOM 824 N N . VAL A 1 113 ? 10.533 -10.403 -9.571 1.00 89.81 113 VAL A N 1
ATOM 825 C CA . VAL A 1 113 ? 10.950 -10.177 -8.169 1.00 89.81 113 VAL A CA 1
ATOM 826 C C . VAL A 1 113 ? 10.557 -11.298 -7.210 1.00 89.81 113 VAL A C 1
ATOM 828 O O . VAL A 1 113 ? 11.141 -11.414 -6.139 1.00 89.81 113 VAL A O 1
ATOM 831 N N . MET A 1 114 ? 9.566 -12.128 -7.547 1.00 89.88 114 MET A N 1
ATOM 832 C CA . MET A 1 114 ? 9.146 -13.217 -6.665 1.00 89.88 114 MET A CA 1
ATOM 833 C C . MET A 1 114 ? 10.044 -14.440 -6.816 1.00 89.88 114 MET A C 1
ATOM 835 O O . MET A 1 114 ? 10.210 -14.974 -7.916 1.00 89.88 114 MET A O 1
ATOM 839 N N . THR A 1 115 ? 10.519 -14.954 -5.683 1.00 90.50 115 THR A N 1
ATOM 840 C CA . THR A 1 115 ? 11.119 -16.289 -5.614 1.00 90.50 115 THR A CA 1
ATOM 841 C C . THR A 1 115 ? 10.059 -17.371 -5.860 1.00 90.50 115 THR A C 1
ATOM 843 O O . THR A 1 115 ? 8.861 -17.142 -5.673 1.00 90.50 115 THR A O 1
ATOM 846 N N . ALA A 1 116 ? 10.479 -18.581 -6.246 1.00 90.81 116 ALA A N 1
ATOM 847 C CA . ALA A 1 116 ? 9.557 -19.711 -6.407 1.00 90.81 116 ALA A CA 1
ATOM 848 C C . ALA A 1 116 ? 8.779 -20.013 -5.108 1.00 90.81 116 ALA A C 1
ATOM 850 O O . ALA A 1 116 ? 7.581 -20.286 -5.150 1.00 90.81 116 ALA A O 1
ATOM 851 N N . SER A 1 117 ? 9.444 -19.886 -3.953 1.00 91.12 117 SER A N 1
ATOM 852 C CA . SER A 1 117 ? 8.831 -20.070 -2.630 1.00 91.12 117 SER A CA 1
ATOM 853 C C . SER A 1 117 ? 7.752 -19.023 -2.344 1.00 91.12 117 SER A C 1
ATOM 855 O O . SER A 1 117 ? 6.649 -19.365 -1.915 1.00 91.12 117 SER A O 1
ATOM 857 N N . ASP A 1 118 ? 8.035 -17.749 -2.627 1.00 88.12 118 ASP A N 1
ATOM 858 C CA . ASP A 1 118 ? 7.079 -16.665 -2.390 1.00 88.12 118 ASP A CA 1
ATOM 859 C C . ASP A 1 118 ? 5.878 -16.746 -3.331 1.00 88.12 118 ASP A C 1
ATOM 861 O O . ASP A 1 118 ? 4.762 -16.432 -2.920 1.00 88.12 118 ASP A 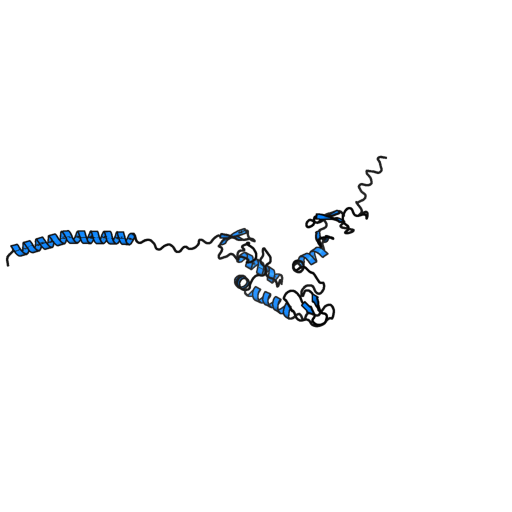O 1
ATOM 865 N N . ARG A 1 119 ? 6.085 -17.221 -4.564 1.00 87.38 119 ARG A N 1
ATOM 866 C CA . ARG A 1 119 ? 5.010 -17.448 -5.537 1.00 87.38 119 ARG A CA 1
ATOM 867 C C . ARG A 1 119 ? 4.012 -18.480 -5.031 1.00 87.38 119 ARG A C 1
ATOM 869 O O . ARG A 1 119 ? 2.835 -18.166 -4.913 1.00 87.38 119 ARG A O 1
ATOM 876 N N . VAL A 1 120 ? 4.490 -19.649 -4.601 1.00 87.81 120 VAL A N 1
ATOM 877 C CA . VAL A 1 120 ? 3.626 -20.702 -4.041 1.00 87.81 120 VAL A CA 1
ATOM 878 C C . VAL A 1 120 ? 2.855 -20.201 -2.816 1.00 87.81 120 VAL A C 1
ATOM 880 O O . VAL A 1 120 ? 1.654 -20.441 -2.700 1.00 87.81 120 VAL A O 1
ATOM 883 N N . LYS A 1 121 ? 3.511 -19.475 -1.902 1.00 86.88 121 LYS A N 1
ATOM 884 C CA . LYS A 1 121 ? 2.847 -18.910 -0.715 1.00 86.88 121 LYS A CA 1
ATOM 885 C C . LYS A 1 121 ? 1.789 -17.872 -1.090 1.00 86.88 121 LYS A C 1
ATOM 887 O O . LYS A 1 121 ? 0.705 -17.872 -0.510 1.00 86.88 121 LYS A O 1
ATOM 892 N N . HIS A 1 122 ? 2.086 -16.989 -2.041 1.00 80.25 122 HIS A N 1
ATOM 893 C CA . HIS A 1 122 ? 1.146 -15.977 -2.525 1.00 80.25 122 HIS A CA 1
ATOM 894 C C . HIS A 1 122 ? -0.067 -16.615 -3.215 1.00 80.25 122 HIS A C 1
ATOM 896 O O . HIS A 1 122 ? -1.199 -16.261 -2.881 1.00 80.25 122 HIS A O 1
ATOM 902 N N . ASP A 1 123 ? 0.151 -17.632 -4.050 1.00 79.88 123 ASP A N 1
ATOM 903 C CA . ASP A 1 123 ? -0.912 -18.395 -4.711 1.00 79.88 123 ASP A CA 1
ATOM 904 C C . ASP A 1 123 ? -1.793 -19.124 -3.687 1.00 79.88 123 ASP A C 1
ATOM 906 O O . ASP A 1 123 ? -3.021 -19.067 -3.755 1.00 79.88 123 ASP A O 1
ATOM 910 N N . GLN A 1 124 ? -1.199 -19.746 -2.663 1.00 77.56 124 GLN A N 1
ATOM 911 C CA . GLN A 1 124 ? -1.950 -20.366 -1.565 1.00 77.56 124 GLN A CA 1
ATOM 912 C C . GLN A 1 124 ? -2.827 -19.352 -0.819 1.00 77.56 124 GLN A C 1
ATOM 914 O O . GLN A 1 124 ? -3.991 -19.642 -0.526 1.00 77.56 124 GLN A O 1
ATOM 919 N N . LEU A 1 125 ? -2.308 -18.153 -0.533 1.00 66.88 125 LEU A N 1
ATOM 920 C CA . LEU A 1 125 ? -3.079 -17.071 0.090 1.00 66.88 125 LEU A CA 1
ATOM 921 C C . LEU A 1 125 ? -4.227 -16.601 -0.818 1.00 66.88 125 LEU A C 1
ATOM 923 O O . LEU A 1 125 ? -5.319 -16.303 -0.322 1.00 66.88 125 LEU A O 1
ATOM 927 N N . ALA A 1 126 ? -4.013 -16.569 -2.135 1.00 64.94 126 ALA A N 1
ATOM 928 C CA . ALA A 1 126 ? -5.048 -16.255 -3.113 1.00 64.94 126 ALA A CA 1
ATOM 929 C C . ALA A 1 126 ? -6.136 -17.347 -3.155 1.00 64.94 126 ALA A C 1
ATOM 931 O O . ALA A 1 126 ? -7.322 -17.034 -3.021 1.00 64.94 126 ALA A O 1
ATOM 932 N N . HIS A 1 127 ? -5.763 -18.627 -3.224 1.00 60.88 127 HIS A N 1
ATOM 933 C CA . HIS A 1 127 ? -6.697 -19.760 -3.255 1.00 60.88 127 HIS A CA 1
ATOM 934 C C . HIS A 1 127 ? -7.518 -19.913 -1.964 1.00 60.88 127 HIS A C 1
ATOM 936 O O . HIS A 1 127 ? -8.726 -20.158 -2.028 1.00 60.88 127 HIS A O 1
ATOM 942 N N . GLN A 1 128 ? -6.920 -19.693 -0.789 1.00 54.97 128 GLN A N 1
ATOM 943 C CA . GLN A 1 128 ? -7.642 -19.704 0.494 1.00 54.97 128 GLN A CA 1
ATOM 944 C C . GLN A 1 128 ? -8.747 -18.637 0.567 1.00 54.97 128 GLN A C 1
ATOM 946 O O . GLN A 1 128 ? -9.720 -18.802 1.304 1.00 54.97 128 GLN A O 1
ATOM 951 N N . SER A 1 129 ? -8.631 -17.549 -0.200 1.00 53.31 129 SER A N 1
ATOM 952 C CA . SER A 1 129 ? -9.660 -16.506 -0.266 1.00 53.31 129 SER A CA 1
ATOM 953 C C . SER A 1 129 ? -10.862 -16.889 -1.138 1.00 53.31 129 SER A C 1
ATOM 955 O O . SER A 1 129 ? -11.975 -16.449 -0.858 1.00 53.31 129 SER A O 1
ATOM 957 N N . VAL A 1 130 ? -10.658 -17.752 -2.141 1.00 50.91 130 VAL A N 1
ATOM 958 C CA . VAL A 1 130 ? -11.712 -18.269 -3.036 1.00 50.91 130 VAL A CA 1
ATOM 959 C C . VAL A 1 130 ? -12.565 -19.334 -2.334 1.00 50.91 130 VAL A C 1
ATOM 961 O O . VAL A 1 130 ? -13.766 -19.416 -2.563 1.00 50.91 130 VAL A O 1
ATOM 964 N N . GLN A 1 131 ? -11.971 -20.101 -1.416 1.00 44.47 131 GLN A N 1
ATOM 965 C CA . GLN A 1 131 ? -12.644 -21.149 -0.630 1.00 44.47 131 GLN A CA 1
ATOM 966 C C . GLN A 1 131 ? -13.533 -20.610 0.512 1.00 44.47 131 GLN A C 1
ATOM 968 O O . GLN A 1 131 ? -14.286 -21.366 1.127 1.00 44.47 131 GLN A O 1
ATOM 973 N N . ARG A 1 132 ? -13.494 -19.305 0.821 1.00 49.97 132 ARG A N 1
ATOM 974 C CA . ARG A 1 132 ? -14.415 -18.703 1.797 1.00 49.97 132 ARG A CA 1
ATOM 975 C C . ARG A 1 132 ? -15.777 -18.492 1.141 1.00 49.97 132 ARG A C 1
ATOM 977 O O . ARG A 1 132 ? -16.000 -17.488 0.476 1.00 49.97 132 ARG A O 1
ATOM 984 N N . ALA A 1 133 ? -16.710 -19.418 1.355 1.00 55.25 133 ALA A N 1
ATOM 985 C CA . ALA A 1 133 ? -18.121 -19.181 1.060 1.00 55.25 133 ALA A CA 1
ATOM 986 C C . ALA A 1 133 ? -18.623 -18.013 1.928 1.00 55.25 133 ALA A C 1
ATOM 988 O O . ALA A 1 133 ? -18.933 -18.185 3.108 1.00 55.25 133 ALA A O 1
ATOM 989 N N . PHE A 1 134 ? -18.658 -16.807 1.365 1.00 59.62 134 PHE A N 1
ATOM 990 C CA . PHE A 1 134 ? -19.105 -15.619 2.082 1.00 59.62 134 PHE A CA 1
ATOM 991 C C . PHE A 1 134 ? -20.604 -15.736 2.381 1.00 59.62 134 PHE A C 1
ATOM 993 O O . PHE A 1 134 ? -21.415 -15.943 1.477 1.00 59.62 134 PHE A O 1
ATOM 1000 N N . LYS A 1 135 ? -20.981 -15.612 3.656 1.00 61.59 135 LYS A N 1
ATOM 1001 C CA . LYS A 1 135 ? -22.384 -15.528 4.084 1.00 61.59 135 LYS A CA 1
ATOM 1002 C C . LYS A 1 135 ? -22.764 -14.061 4.235 1.00 61.59 135 LYS A C 1
ATOM 1004 O O . LYS A 1 135 ? -21.980 -13.269 4.748 1.00 61.59 135 LYS A O 1
ATOM 1009 N N . CYS A 1 136 ? -23.956 -13.687 3.784 1.00 60.47 136 CYS A N 1
ATOM 1010 C CA . CYS A 1 136 ? -24.438 -12.322 3.946 1.00 60.47 136 CYS A CA 1
ATOM 1011 C C . CYS A 1 136 ? -24.642 -11.988 5.438 1.00 60.47 136 CYS A C 1
ATOM 1013 O O . CYS A 1 136 ? -25.411 -12.684 6.092 1.00 60.47 136 CYS A O 1
ATOM 1015 N N . PRO A 1 137 ? -24.079 -10.896 5.980 1.00 55.28 137 PRO A N 1
ATOM 1016 C CA . PRO A 1 137 ? -24.276 -10.523 7.385 1.00 55.28 137 PRO A CA 1
ATOM 1017 C C . PRO A 1 137 ? -25.707 -10.055 7.706 1.00 55.28 137 PRO A C 1
ATOM 1019 O O . PRO A 1 137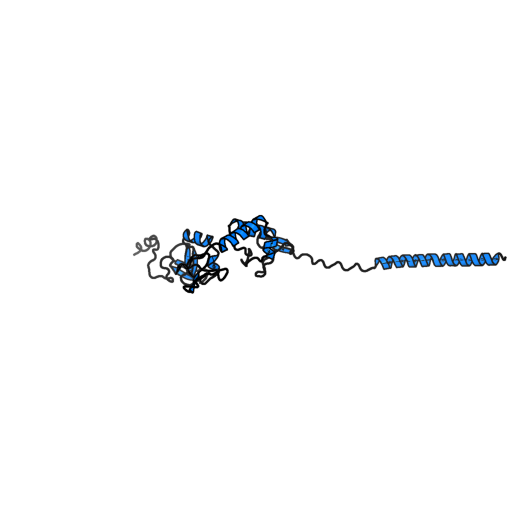 ? -26.055 -9.896 8.868 1.00 55.28 137 PRO A O 1
ATOM 1022 N N . ARG A 1 138 ? -26.541 -9.800 6.685 1.00 55.06 138 ARG A N 1
ATOM 1023 C CA . ARG A 1 138 ? -27.932 -9.352 6.854 1.00 55.06 138 ARG A CA 1
ATOM 1024 C C . ARG A 1 138 ? -28.948 -10.487 6.745 1.00 55.06 138 ARG A C 1
ATOM 1026 O O . ARG A 1 138 ? -29.910 -10.502 7.496 1.00 55.06 138 ARG A O 1
ATOM 1033 N N . CYS A 1 139 ? -28.762 -11.408 5.799 1.00 65.69 139 CYS A N 1
ATOM 1034 C CA . CYS A 1 139 ? -29.723 -12.491 5.539 1.00 65.69 139 CYS A CA 1
ATOM 1035 C C . CYS A 1 139 ? -29.107 -13.896 5.530 1.00 65.69 139 CYS A C 1
ATOM 1037 O O . CYS A 1 139 ? -29.799 -14.863 5.239 1.00 65.69 139 CYS A O 1
ATOM 1039 N N . HIS A 1 140 ? -27.806 -14.018 5.804 1.00 64.00 140 HIS A N 1
ATOM 1040 C CA . HIS A 1 140 ? -27.061 -15.274 5.951 1.00 64.00 140 HIS A CA 1
ATOM 1041 C C . HIS A 1 140 ? -27.016 -16.171 4.700 1.00 64.00 140 HIS A C 1
ATOM 1043 O O . HIS A 1 140 ? -26.418 -17.248 4.731 1.00 64.00 140 HIS A O 1
ATOM 1049 N N . ALA A 1 141 ? -27.555 -15.703 3.571 1.00 68.81 141 ALA A N 1
ATOM 1050 C CA . ALA A 1 141 ? -27.472 -16.375 2.282 1.00 68.81 141 ALA A CA 1
ATOM 1051 C C . ALA A 1 141 ? -26.017 -16.506 1.799 1.00 68.81 141 ALA A C 1
ATOM 1053 O O . ALA A 1 141 ? -25.187 -15.621 2.034 1.00 68.81 141 ALA A O 1
ATOM 1054 N N . LYS A 1 142 ? -25.717 -17.596 1.082 1.00 64.00 142 LYS A N 1
ATOM 1055 C CA . LYS A 1 142 ? -24.427 -17.782 0.401 1.00 64.00 142 LYS A CA 1
ATOM 1056 C C . LYS A 1 142 ? -24.291 -16.741 -0.706 1.00 64.00 142 LYS A C 1
ATOM 1058 O O . LYS A 1 142 ? -25.223 -16.541 -1.479 1.00 64.00 142 LYS A O 1
ATOM 1063 N N . CYS A 1 143 ? -23.155 -16.063 -0.762 1.00 62.66 143 CYS A N 1
ATOM 1064 C CA . CYS A 1 143 ? -22.910 -14.985 -1.711 1.00 62.66 143 CYS A CA 1
ATOM 1065 C C . CYS A 1 143 ? -21.667 -15.275 -2.546 1.00 62.66 143 CYS A C 1
ATOM 1067 O O . CYS A 1 143 ? -20.681 -15.824 -2.053 1.00 62.66 143 CYS A O 1
ATOM 1069 N N . VAL A 1 144 ? -21.747 -14.906 -3.824 1.00 58.41 144 VAL A N 1
ATOM 1070 C CA . VAL A 1 144 ? -20.675 -15.076 -4.805 1.00 58.41 144 VAL A CA 1
ATOM 1071 C C . VAL A 1 144 ? -19.964 -13.738 -4.966 1.00 58.41 144 VAL A C 1
ATOM 1073 O O . VAL A 1 144 ? -20.591 -12.679 -4.954 1.00 58.41 144 VAL A O 1
ATOM 1076 N N . LYS A 1 145 ? -18.638 -13.777 -5.067 1.00 56.38 145 LYS A N 1
ATOM 1077 C CA . LYS A 1 145 ? -17.806 -12.586 -5.218 1.00 56.38 145 LYS A CA 1
ATOM 1078 C C . LYS A 1 145 ? -18.078 -11.937 -6.580 1.00 56.38 145 LYS A C 1
ATOM 1080 O O . LYS A 1 145 ? -17.844 -12.562 -7.606 1.00 56.38 145 LYS A O 1
ATOM 1085 N N . THR A 1 146 ? -18.572 -10.700 -6.582 1.00 55.72 146 THR A N 1
ATOM 1086 C CA . THR A 1 146 ? -18.848 -9.937 -7.811 1.00 55.72 146 THR A CA 1
ATOM 1087 C C . THR A 1 146 ? -17.632 -9.145 -8.293 1.00 55.72 146 THR A C 1
ATOM 1089 O O . THR A 1 146 ? -17.434 -9.021 -9.494 1.00 55.72 146 THR A O 1
ATOM 1092 N N . THR A 1 147 ? -16.799 -8.627 -7.380 1.00 56.22 147 THR A N 1
ATOM 1093 C CA . THR A 1 147 ? -15.552 -7.892 -7.683 1.00 56.22 147 THR A CA 1
ATOM 1094 C C . THR A 1 147 ? -14.488 -8.142 -6.605 1.00 56.22 147 THR A C 1
ATOM 1096 O O . THR A 1 147 ? -14.769 -8.778 -5.588 1.00 56.22 147 THR A O 1
ATOM 1099 N N . GLU A 1 148 ? -13.248 -7.673 -6.806 1.00 54.56 148 GLU A N 1
ATOM 1100 C CA . GLU A 1 148 ? -12.130 -7.932 -5.882 1.00 54.56 148 GLU A CA 1
ATOM 1101 C C . GLU A 1 148 ? -12.327 -7.386 -4.459 1.00 54.56 148 GLU A C 1
ATOM 1103 O O . GLU A 1 148 ? -11.817 -8.003 -3.518 1.00 54.56 148 GLU A O 1
ATOM 1108 N N . ASP A 1 149 ? -13.107 -6.310 -4.308 1.00 54.69 149 ASP A N 1
ATOM 1109 C CA . ASP A 1 149 ? -13.175 -5.516 -3.073 1.00 54.69 149 ASP A CA 1
ATOM 1110 C C . ASP A 1 149 ? -14.542 -5.542 -2.364 1.00 54.69 149 ASP A C 1
ATOM 1112 O O . ASP A 1 149 ? -14.628 -5.226 -1.170 1.00 54.69 149 ASP A O 1
ATOM 1116 N N . TYR A 1 150 ? -15.613 -5.949 -3.057 1.00 57.97 150 TYR A N 1
ATOM 1117 C CA . TYR A 1 150 ? -16.974 -5.933 -2.519 1.00 57.97 150 TYR A CA 1
ATOM 1118 C C . TYR A 1 150 ? -17.751 -7.208 -2.854 1.00 57.97 150 TYR A C 1
ATOM 1120 O O . TYR A 1 150 ? -17.711 -7.733 -3.968 1.00 57.97 150 TYR A O 1
ATOM 1128 N N . LEU A 1 151 ? -18.507 -7.677 -1.865 1.00 65.69 151 LEU A N 1
ATOM 1129 C CA . LEU A 1 151 ? -19.519 -8.714 -2.005 1.00 65.69 151 LEU A CA 1
ATOM 1130 C C . LEU A 1 151 ? -20.890 -8.056 -2.050 1.00 65.69 151 LEU A C 1
ATOM 1132 O O . LEU A 1 151 ? -21.189 -7.183 -1.232 1.00 65.69 151 LEU A O 1
ATOM 1136 N N . ALA A 1 152 ? -21.725 -8.507 -2.978 1.00 64.81 152 ALA A N 1
ATOM 1137 C CA . ALA A 1 152 ? -23.131 -8.151 -3.046 1.00 64.81 152 ALA A CA 1
ATOM 1138 C C . ALA A 1 152 ? -23.983 -9.396 -2.780 1.00 64.81 152 ALA A C 1
ATOM 1140 O O . ALA A 1 152 ? -23.750 -10.459 -3.356 1.00 64.81 152 ALA A O 1
ATOM 1141 N N . CYS A 1 153 ? -24.985 -9.277 -1.909 1.00 67.00 153 CYS A N 1
ATOM 1142 C CA . CYS A 1 153 ? -25.972 -10.334 -1.727 1.00 67.00 153 CYS A CA 1
ATOM 1143 C C . CYS A 1 153 ? -27.051 -10.228 -2.802 1.00 67.00 153 CYS A C 1
ATOM 1145 O O . CYS A 1 153 ? -27.741 -9.217 -2.886 1.00 67.00 153 CYS A O 1
ATOM 1147 N N . THR A 1 154 ? -27.268 -11.299 -3.558 1.00 68.62 154 THR A N 1
ATOM 1148 C CA . THR A 1 154 ? -28.354 -11.380 -4.547 1.00 68.62 154 THR A CA 1
ATOM 1149 C C . THR A 1 154 ? -29.743 -11.437 -3.904 1.00 68.62 154 THR A C 1
ATOM 1151 O O . THR A 1 154 ? -30.705 -10.976 -4.507 1.00 68.62 154 THR A O 1
ATOM 1154 N N . GLY A 1 155 ? -29.853 -11.939 -2.668 1.00 72.81 155 GLY A N 1
ATOM 1155 C CA . GLY A 1 155 ? -31.122 -12.055 -1.941 1.00 72.81 155 GLY A CA 1
ATOM 1156 C C . GLY A 1 155 ? -31.606 -10.749 -1.301 1.00 72.81 155 GLY A C 1
ATOM 1157 O O . GLY A 1 155 ? -32.748 -10.356 -1.498 1.00 72.81 155 GLY A O 1
ATOM 1158 N N . CYS A 1 156 ? -30.750 -10.054 -0.539 1.00 70.56 156 CYS A N 1
ATOM 1159 C CA . CYS A 1 156 ? -31.139 -8.827 0.180 1.00 70.56 156 CYS A CA 1
ATOM 1160 C C . CYS A 1 156 ? -30.525 -7.535 -0.382 1.00 70.56 156 CYS A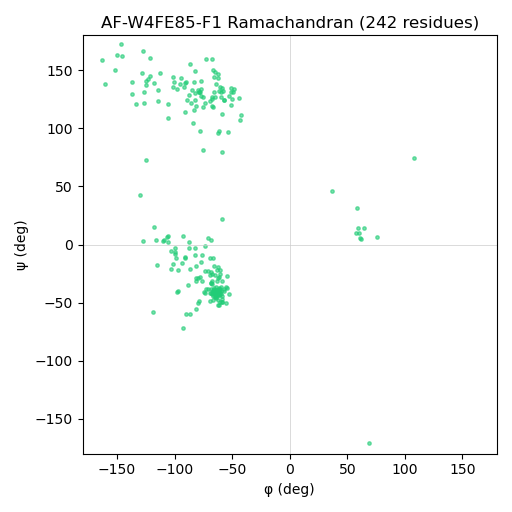 C 1
ATOM 1162 O O . CYS A 1 156 ? -30.718 -6.468 0.200 1.00 70.56 156 CYS A O 1
ATOM 1164 N N . ARG A 1 157 ? -29.756 -7.625 -1.479 1.00 67.00 157 ARG A N 1
ATOM 1165 C CA . ARG A 1 157 ? -29.055 -6.510 -2.151 1.00 67.00 157 ARG A CA 1
ATOM 1166 C C . ARG A 1 157 ? -28.072 -5.727 -1.273 1.00 67.00 157 ARG A C 1
ATOM 1168 O O . ARG A 1 157 ? -27.559 -4.695 -1.693 1.00 67.00 157 ARG A O 1
ATOM 1175 N N . ALA A 1 158 ? -27.775 -6.213 -0.067 1.00 60.94 158 ALA A N 1
ATOM 1176 C CA . ALA A 1 158 ? -26.758 -5.618 0.786 1.00 60.94 158 ALA A CA 1
ATOM 1177 C C . ALA A 1 158 ? -25.370 -5.777 0.153 1.00 60.94 158 ALA A C 1
ATOM 1179 O O . ALA A 1 158 ? -25.070 -6.816 -0.436 1.00 60.94 158 ALA A O 1
ATOM 1180 N N . THR A 1 159 ? -24.517 -4.770 0.323 1.00 61.25 159 THR A N 1
ATOM 1181 C CA . THR A 1 159 ? -23.116 -4.795 -0.106 1.00 61.25 159 THR A CA 1
ATOM 1182 C C . THR A 1 159 ? -22.190 -4.657 1.099 1.00 61.25 159 THR A C 1
ATOM 1184 O O . THR A 1 159 ? -22.461 -3.895 2.031 1.00 61.25 159 THR A O 1
ATOM 1187 N N . TRP A 1 160 ? -21.099 -5.422 1.127 1.00 61.41 160 TRP A N 1
ATOM 1188 C CA . TRP A 1 160 ? -20.103 -5.362 2.200 1.00 61.41 160 TRP A CA 1
ATOM 1189 C C . TRP A 1 160 ? -18.704 -5.722 1.699 1.00 61.41 160 TRP A C 1
ATOM 1191 O O . TRP A 1 160 ? -18.522 -6.296 0.630 1.00 61.41 160 TRP A O 1
ATOM 1201 N N . CYS A 1 161 ? -17.694 -5.357 2.485 1.00 63.00 161 CYS A N 1
ATOM 1202 C CA . CYS A 1 161 ? -16.300 -5.677 2.194 1.00 63.00 161 CYS A CA 1
ATOM 1203 C C . CYS A 1 161 ? -15.977 -7.123 2.603 1.00 63.00 161 CYS A C 1
ATOM 1205 O O . CYS A 1 161 ? -16.273 -7.516 3.735 1.00 63.00 161 CYS A O 1
ATOM 1207 N N . SER A 1 162 ? -15.310 -7.877 1.721 1.00 54.62 162 SER A N 1
ATOM 1208 C CA . SER A 1 162 ? -14.885 -9.272 1.949 1.00 54.62 162 SER A CA 1
ATOM 1209 C C . SER A 1 162 ? -13.894 -9.457 3.094 1.00 54.62 162 SER A C 1
ATOM 1211 O O . SER A 1 162 ? -13.764 -10.561 3.618 1.00 54.62 162 SER A O 1
ATOM 1213 N N . ASP A 1 163 ? -13.216 -8.381 3.494 1.00 54.72 163 ASP A N 1
ATOM 1214 C CA . ASP A 1 163 ? -12.166 -8.412 4.513 1.00 54.72 163 ASP A CA 1
ATOM 1215 C C . ASP A 1 163 ? -12.640 -7.911 5.887 1.00 54.72 163 ASP A C 1
ATOM 1217 O O . ASP A 1 163 ? -11.968 -8.147 6.890 1.00 54.72 163 ASP A O 1
ATOM 1221 N N . CYS A 1 164 ? -13.773 -7.199 5.952 1.00 51.00 164 CYS A N 1
ATOM 1222 C CA . CYS A 1 164 ? -14.194 -6.456 7.150 1.00 51.00 164 CYS A CA 1
ATOM 1223 C C . CYS A 1 164 ? -15.494 -6.956 7.803 1.00 51.00 164 CYS A C 1
ATOM 1225 O O . CYS A 1 164 ? -15.957 -6.309 8.738 1.00 51.00 164 CYS A O 1
ATOM 1227 N N . ASP A 1 165 ? -16.080 -8.046 7.301 1.00 47.06 165 ASP A N 1
ATOM 1228 C CA . ASP A 1 165 ? -17.250 -8.764 7.844 1.00 47.06 165 ASP A CA 1
ATOM 1229 C C . ASP A 1 165 ? -18.353 -7.891 8.484 1.00 47.06 165 ASP A C 1
ATOM 1231 O O . ASP A 1 165 ? -18.868 -8.166 9.562 1.00 47.06 165 ASP A O 1
ATOM 1235 N N . GLY A 1 166 ? -18.734 -6.807 7.799 1.00 50.31 166 GLY A N 1
ATOM 1236 C CA . GLY A 1 166 ? -19.957 -6.068 8.125 1.00 50.31 166 GLY A CA 1
ATOM 1237 C C . GLY A 1 166 ? -19.772 -4.704 8.789 1.00 50.31 166 GLY A C 1
ATOM 1238 O O . GLY A 1 166 ? -20.124 -4.503 9.947 1.00 50.31 166 GLY A O 1
ATOM 1239 N N . ARG A 1 167 ? -19.360 -3.707 7.997 1.00 38.41 167 ARG A N 1
ATOM 1240 C CA . ARG A 1 167 ? -19.942 -2.348 8.019 1.00 38.41 167 ARG A CA 1
ATOM 1241 C C . ARG A 1 167 ? -19.595 -1.626 6.712 1.00 38.41 167 ARG A C 1
ATOM 1243 O O . ARG A 1 167 ? -18.485 -1.767 6.207 1.00 38.41 167 ARG A O 1
ATOM 1250 N N . SER A 1 168 ? -20.552 -0.902 6.126 1.00 36.28 168 SER A N 1
ATOM 1251 C CA . SER A 1 168 ? -20.346 -0.168 4.870 1.00 36.28 168 SER A CA 1
ATOM 1252 C C . SER A 1 168 ? -19.405 1.015 5.099 1.00 36.28 168 SER A C 1
ATOM 1254 O O . SER A 1 168 ? -19.689 1.881 5.928 1.00 36.28 168 SER A O 1
ATOM 1256 N N . HIS A 1 169 ? -18.305 1.088 4.354 1.00 47.06 169 HIS A N 1
ATOM 1257 C CA . HIS A 1 169 ? -17.429 2.258 4.335 1.00 47.06 169 HIS A CA 1
ATOM 1258 C C . HIS A 1 169 ? -17.217 2.729 2.893 1.00 47.06 169 HIS A C 1
ATOM 1260 O O . HIS A 1 169 ? -16.902 1.930 2.016 1.00 47.06 169 HIS A O 1
ATOM 1266 N N . TYR A 1 170 ? -17.390 4.037 2.686 1.00 36.31 170 TYR A N 1
ATOM 1267 C CA . TYR A 1 170 ? -17.421 4.719 1.386 1.00 36.31 170 TYR A CA 1
ATOM 1268 C C . TYR A 1 170 ? -16.020 5.031 0.811 1.00 36.31 170 TYR A C 1
ATOM 1270 O O . TYR A 1 170 ? -15.912 5.518 -0.305 1.00 36.31 170 TYR A O 1
ATOM 1278 N N . PHE A 1 171 ? -14.927 4.735 1.532 1.00 36.09 171 PHE A N 1
ATOM 1279 C CA . PHE A 1 171 ? -13.570 5.081 1.083 1.00 36.09 171 PHE A CA 1
ATOM 1280 C C . PHE A 1 171 ? -12.562 3.926 1.219 1.00 36.09 171 PHE A C 1
ATOM 1282 O O . PHE A 1 171 ? -12.272 3.440 2.316 1.00 36.09 171 PHE A O 1
ATOM 1289 N N . THR A 1 172 ? -11.980 3.544 0.082 1.00 39.25 172 THR A N 1
ATOM 1290 C CA . THR A 1 172 ? -11.069 2.410 -0.175 1.00 39.25 172 THR A CA 1
ATOM 1291 C C . THR A 1 172 ? -9.761 2.451 0.633 1.00 39.25 172 THR A C 1
ATOM 1293 O O . THR A 1 172 ? -9.147 1.418 0.892 1.00 39.25 172 THR A O 1
ATOM 1296 N N . PHE A 1 173 ? -9.343 3.626 1.118 1.00 42.19 173 PHE A N 1
ATOM 1297 C CA . PHE A 1 173 ? -8.085 3.793 1.862 1.00 42.19 173 PHE A CA 1
ATOM 1298 C C . PHE A 1 173 ? -8.124 3.225 3.298 1.00 42.19 173 PHE A C 1
ATOM 1300 O O . PHE A 1 173 ? -7.096 2.853 3.859 1.00 42.19 173 PHE A O 1
ATOM 1307 N N . MET A 1 174 ? -9.307 3.086 3.904 1.00 40.47 174 MET A N 1
ATOM 1308 C CA . MET A 1 174 ? -9.447 2.678 5.315 1.00 40.47 174 MET A CA 1
ATOM 1309 C C . MET A 1 174 ? -9.497 1.151 5.531 1.00 40.47 174 MET A C 1
ATOM 1311 O O . MET A 1 174 ? -9.546 0.681 6.673 1.00 40.47 174 MET A O 1
ATOM 1315 N N . CYS A 1 175 ? -9.482 0.351 4.460 1.00 47.50 175 CYS A N 1
ATOM 1316 C CA . CYS A 1 175 ? -9.490 -1.115 4.537 1.00 47.50 175 CYS A CA 1
ATOM 1317 C C . CYS A 1 175 ? -8.080 -1.724 4.686 1.00 47.50 175 CYS A C 1
ATOM 1319 O O . CYS A 1 175 ? -7.936 -2.829 5.200 1.00 47.50 175 CYS A O 1
ATOM 1321 N N . LYS A 1 176 ? -7.018 -0.998 4.305 1.00 49.72 176 LYS A N 1
ATOM 1322 C CA . LYS A 1 176 ? -5.661 -1.564 4.173 1.00 49.72 176 LYS A CA 1
ATOM 1323 C C . LYS A 1 176 ? -4.792 -1.579 5.438 1.00 49.72 176 LYS A C 1
ATOM 1325 O O . LYS A 1 176 ? -3.659 -2.040 5.365 1.00 49.72 176 LYS A O 1
ATOM 1330 N N . GLN A 1 177 ? -5.274 -1.139 6.604 1.00 57.12 177 GLN A N 1
ATOM 1331 C CA . GLN A 1 177 ? -4.430 -1.086 7.809 1.00 57.12 177 GLN A CA 1
ATOM 1332 C C . GLN A 1 177 ? -5.022 -1.840 9.008 1.00 57.12 177 GLN A C 1
ATOM 1334 O O . GLN A 1 177 ? -5.452 -1.249 9.998 1.00 57.12 177 GLN A O 1
ATOM 1339 N N . ARG A 1 178 ? -4.998 -3.181 8.953 1.00 55.72 178 ARG A N 1
ATOM 1340 C CA . ARG A 1 178 ? -5.291 -4.055 10.110 1.00 55.72 178 ARG A CA 1
ATOM 1341 C C . ARG A 1 178 ? -4.406 -3.715 11.317 1.00 55.72 178 ARG A C 1
ATOM 1343 O O . ARG A 1 178 ? -4.888 -3.749 12.446 1.00 55.72 178 ARG A O 1
ATOM 1350 N N . ALA A 1 179 ? -3.143 -3.360 11.071 1.00 59.03 179 ALA A N 1
ATOM 1351 C CA . ALA A 1 179 ? -2.201 -2.909 12.094 1.00 59.03 179 ALA A CA 1
ATOM 1352 C C . ALA A 1 179 ? -2.679 -1.615 12.765 1.00 59.03 179 ALA A C 1
ATOM 1354 O O . ALA A 1 179 ? -2.861 -1.600 13.976 1.00 59.03 179 ALA A O 1
ATOM 1355 N N . PHE A 1 180 ? -3.014 -0.586 11.981 1.00 64.12 180 PHE A N 1
ATOM 1356 C CA . PHE A 1 180 ? -3.547 0.669 12.510 1.00 64.12 180 PHE A CA 1
ATOM 1357 C C . PH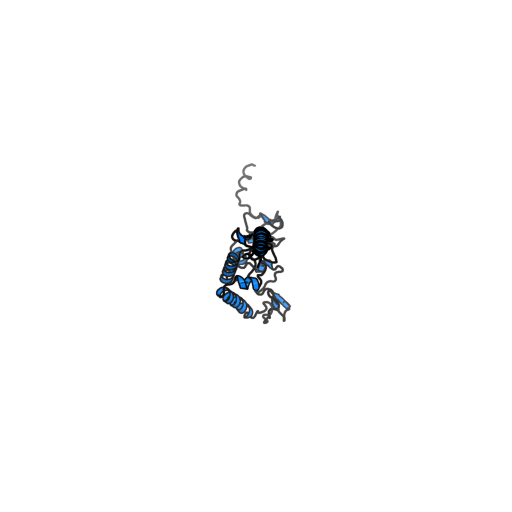E A 1 180 ? -4.874 0.482 13.250 1.00 64.12 180 PHE A C 1
ATOM 1359 O O . PHE A 1 180 ? -5.054 1.049 14.321 1.00 64.12 180 PHE A O 1
ATOM 1366 N N . ARG A 1 181 ? -5.779 -0.377 12.746 1.00 64.94 181 ARG A N 1
ATOM 1367 C CA . ARG A 1 181 ? -7.032 -0.727 13.444 1.00 64.94 181 ARG A CA 1
ATOM 1368 C C . ARG A 1 181 ? -6.785 -1.377 14.807 1.00 64.94 181 ARG A C 1
ATOM 1370 O O . ARG A 1 181 ? -7.528 -1.092 15.733 1.00 64.94 181 ARG A O 1
ATOM 1377 N N . ARG A 1 182 ? -5.770 -2.235 14.940 1.00 74.19 182 ARG A N 1
ATOM 1378 C CA . ARG A 1 182 ? -5.381 -2.836 16.230 1.00 74.19 182 ARG A CA 1
ATOM 1379 C C . ARG A 1 182 ? -4.687 -1.831 17.143 1.00 74.19 182 ARG A C 1
ATOM 1381 O O . ARG A 1 182 ? -4.969 -1.802 18.334 1.00 74.19 182 ARG A O 1
ATOM 1388 N N . TRP A 1 183 ? -3.800 -1.021 16.579 1.00 79.00 183 TRP A N 1
ATOM 1389 C CA . TRP A 1 183 ? -3.045 -0.000 17.294 1.00 79.00 183 TRP A CA 1
ATOM 1390 C C . TRP A 1 183 ? -3.984 1.028 17.933 1.00 79.00 183 TRP A C 1
ATOM 1392 O O . TRP A 1 183 ? -3.969 1.207 19.142 1.00 79.00 183 TRP A O 1
ATOM 1402 N N . ARG A 1 184 ? -4.937 1.576 17.175 1.00 78.06 184 ARG A N 1
ATOM 1403 C CA . ARG A 1 184 ? -5.887 2.581 17.682 1.00 78.06 184 ARG A CA 1
ATOM 1404 C C . ARG A 1 184 ? -6.885 2.090 18.738 1.00 78.06 184 ARG A C 1
ATOM 1406 O O . ARG A 1 184 ? -7.629 2.897 19.271 1.00 78.06 184 ARG A O 1
ATOM 1413 N N . VAL A 1 185 ? -6.992 0.777 18.957 1.00 75.94 185 VAL A N 1
ATOM 1414 C CA . VAL A 1 185 ? -7.785 0.215 20.068 1.00 75.94 185 VAL A CA 1
ATOM 1415 C C . VAL A 1 185 ? -6.994 0.299 21.372 1.00 75.94 185 VAL A C 1
ATOM 1417 O O . VAL A 1 185 ? -7.584 0.403 22.439 1.00 75.94 185 VAL A O 1
ATOM 1420 N N . LYS A 1 186 ? -5.661 0.250 21.281 1.00 79.50 186 LYS A N 1
ATOM 1421 C CA . LYS A 1 186 ? -4.739 0.318 22.417 1.00 79.50 186 LYS A CA 1
ATOM 1422 C C . LYS A 1 186 ? -4.246 1.738 22.713 1.00 79.50 186 LYS A C 1
ATOM 1424 O O . LYS A 1 186 ? -3.711 1.964 23.787 1.00 79.50 186 LYS A O 1
ATOM 1429 N N . HIS A 1 187 ? -4.415 2.662 21.772 1.00 80.00 187 HIS A N 1
ATOM 1430 C CA . HIS A 1 187 ? -3.999 4.060 21.881 1.00 80.00 187 HIS A CA 1
ATOM 1431 C C . HIS A 1 187 ? -5.226 4.979 21.930 1.00 80.00 187 HIS A C 1
ATOM 1433 O O . HIS A 1 187 ? -6.245 4.679 21.305 1.00 80.00 187 HIS A O 1
ATOM 1439 N N . ASP A 1 188 ? -5.138 6.103 22.649 1.00 83.06 188 ASP A N 1
ATOM 1440 C CA . ASP A 1 188 ? -6.235 7.074 22.766 1.00 83.06 188 ASP A CA 1
ATOM 1441 C C . ASP A 1 188 ? -6.358 7.884 21.466 1.00 83.06 188 ASP A C 1
ATOM 1443 O O . ASP A 1 188 ? -5.807 8.971 21.306 1.00 83.06 188 ASP A O 1
ATOM 1447 N N . VAL A 1 189 ? -7.031 7.286 20.482 1.00 84.56 189 VAL A N 1
ATOM 1448 C CA . VAL A 1 189 ? -7.119 7.776 19.103 1.00 84.56 189 VAL A CA 1
ATOM 1449 C C . VAL A 1 189 ? -8.582 7.880 18.691 1.00 84.56 189 VAL A C 1
ATOM 1451 O O . VAL A 1 189 ? -9.320 6.886 18.652 1.00 84.56 189 VAL A O 1
ATOM 1454 N N . ARG A 1 190 ? -9.008 9.079 18.296 1.00 82.69 190 ARG A N 1
ATOM 1455 C CA . ARG A 1 190 ? -10.403 9.389 17.950 1.00 82.69 190 ARG A CA 1
ATOM 1456 C C . ARG A 1 190 ? -10.524 10.050 16.587 1.00 82.69 190 ARG A C 1
ATOM 1458 O O . ARG A 1 190 ? -9.538 10.434 15.968 1.00 82.69 190 ARG A O 1
ATOM 1465 N N . GLN A 1 191 ? -11.753 10.110 16.080 1.00 80.88 191 GLN A N 1
ATOM 1466 C CA . GLN A 1 191 ? -12.046 10.751 14.801 1.00 80.88 191 GLN A CA 1
ATOM 1467 C C . GLN A 1 191 ? -12.396 12.217 15.003 1.00 80.88 191 GLN A C 1
ATOM 1469 O O . GLN A 1 191 ? -13.175 12.548 15.891 1.00 80.88 191 GLN A O 1
ATOM 1474 N N . CYS A 1 192 ? -11.891 13.074 14.117 1.00 79.25 192 CYS A N 1
ATOM 1475 C CA . CYS A 1 192 ? -12.375 14.444 14.003 1.00 79.25 192 CYS A CA 1
ATOM 1476 C C . CYS A 1 192 ? -13.890 14.452 13.697 1.00 79.25 192 CYS A C 1
ATOM 1478 O O . CYS A 1 192 ? -14.301 13.757 12.760 1.00 79.25 192 CYS A O 1
ATOM 1480 N N . PRO A 1 193 ? -14.711 15.254 14.402 1.00 81.44 193 PRO A N 1
ATOM 1481 C CA . PRO A 1 193 ? -16.163 15.276 14.198 1.00 81.44 193 PRO A CA 1
ATOM 1482 C C . PRO A 1 193 ? -16.571 15.788 12.808 1.00 81.44 193 PRO A C 1
ATOM 1484 O O . PRO A 1 193 ? -17.597 15.371 12.279 1.00 81.44 193 PRO A O 1
ATOM 1487 N N . GLN A 1 194 ? -15.740 16.622 12.174 1.00 71.38 194 GLN A N 1
ATOM 1488 C CA . GLN A 1 194 ? -16.009 17.166 10.841 1.00 71.38 194 GLN A CA 1
ATOM 1489 C C . GLN A 1 194 ? -15.447 16.288 9.717 1.00 71.38 194 GLN A C 1
ATOM 1491 O O . GLN A 1 194 ? -16.194 15.800 8.874 1.00 71.38 194 GLN A O 1
ATOM 1496 N N . CYS A 1 195 ? -14.131 16.053 9.680 1.00 62.97 195 CYS A N 1
ATOM 1497 C CA . CYS A 1 195 ? -13.490 15.389 8.534 1.00 62.97 195 CYS A CA 1
ATOM 1498 C C . CYS A 1 195 ? -13.203 13.892 8.736 1.00 62.97 195 CYS A C 1
ATOM 1500 O O . CYS A 1 195 ? -12.692 13.232 7.827 1.00 62.97 195 CYS A O 1
ATOM 1502 N N . ARG A 1 196 ? -13.501 13.352 9.925 1.00 70.31 196 ARG A N 1
ATOM 1503 C CA . ARG A 1 196 ? -13.355 11.935 10.308 1.00 70.31 196 ARG A CA 1
ATOM 1504 C C . ARG A 1 196 ? -11.939 11.351 10.240 1.00 70.31 196 ARG A C 1
ATOM 1506 O O . ARG A 1 196 ? -11.792 10.134 10.387 1.00 70.31 196 ARG A O 1
ATOM 1513 N N . CYS A 1 197 ? -10.898 12.169 10.048 1.00 67.25 197 CYS A N 1
ATOM 1514 C CA . CYS A 1 197 ? -9.519 11.691 10.163 1.00 67.25 197 CYS A CA 1
ATOM 1515 C C . CYS A 1 197 ? -9.223 11.252 11.603 1.00 67.25 197 CYS A C 1
ATOM 1517 O O . CYS A 1 197 ? -9.785 11.811 12.546 1.00 67.25 197 CYS A O 1
ATOM 1519 N N . TYR A 1 198 ? -8.350 10.259 11.763 1.00 80.69 198 TYR A N 1
ATOM 1520 C CA . TYR A 1 198 ? -7.893 9.835 13.082 1.00 80.69 198 TYR A CA 1
ATOM 1521 C C . TYR A 1 198 ? -6.857 10.813 13.624 1.00 80.69 198 TYR A C 1
ATOM 1523 O O . TYR A 1 198 ? -5.959 11.230 12.898 1.00 80.69 198 TYR A O 1
ATOM 1531 N N . ILE A 1 199 ? -7.025 11.182 14.884 1.00 82.25 199 ILE A N 1
ATOM 1532 C CA . ILE A 1 199 ? -6.157 12.066 15.654 1.00 82.25 199 ILE A CA 1
ATOM 1533 C C . ILE A 1 199 ? -5.784 11.275 16.905 1.00 82.25 199 ILE A C 1
ATOM 1535 O O . ILE A 1 199 ? -6.641 10.576 17.442 1.00 82.25 199 ILE A O 1
ATOM 1539 N N . GLU A 1 200 ? -4.525 11.325 17.319 1.00 88.88 200 GLU A N 1
ATOM 1540 C CA . GLU A 1 200 ? -4.055 10.778 18.596 1.00 88.88 200 GLU A CA 1
ATOM 1541 C C . GLU A 1 200 ? -4.145 11.865 19.668 1.00 88.88 200 GLU A C 1
ATOM 1543 O O . GLU A 1 200 ? -3.872 13.037 19.386 1.00 88.88 200 GLU A O 1
ATOM 1548 N N . LYS A 1 201 ? -4.563 11.498 20.881 1.00 85.81 201 LYS A N 1
ATOM 1549 C CA . LYS A 1 201 ? -4.627 12.440 21.993 1.00 85.81 201 LYS A CA 1
ATOM 1550 C C . LYS A 1 201 ? -3.212 12.862 22.379 1.00 85.81 201 LYS A C 1
ATOM 1552 O O . LYS A 1 201 ? -2.379 12.013 22.669 1.00 85.81 201 LYS A O 1
ATOM 1557 N N . VAL A 1 202 ? -2.975 14.171 22.420 1.00 80.81 202 VAL A N 1
ATOM 1558 C CA . VAL A 1 202 ? -1.708 14.730 22.910 1.00 80.81 202 VAL A CA 1
ATOM 1559 C C . VAL A 1 202 ? -1.844 15.040 24.396 1.00 80.81 202 VAL A C 1
ATOM 1561 O O . VAL A 1 202 ? -1.322 14.302 25.220 1.00 80.81 202 VAL A O 1
ATOM 1564 N N . ASP A 1 203 ? -2.609 16.074 24.747 1.00 76.94 203 ASP A N 1
ATOM 1565 C CA . ASP A 1 203 ? -2.906 16.419 26.136 1.00 76.94 203 ASP A CA 1
ATOM 1566 C C . ASP A 1 203 ? -4.122 17.358 26.224 1.00 76.94 203 ASP A C 1
ATOM 1568 O O . ASP A 1 203 ? -4.494 18.010 25.246 1.00 76.94 203 ASP A O 1
ATOM 1572 N N . GLY A 1 204 ? -4.762 17.414 27.393 1.00 82.75 204 GLY A N 1
ATOM 1573 C CA . GLY A 1 204 ? -5.928 18.255 27.650 1.00 82.75 204 GLY A CA 1
ATOM 1574 C C . GLY A 1 204 ? -7.198 17.823 26.906 1.00 82.75 204 GLY A C 1
ATOM 1575 O O . GLY A 1 204 ? -7.297 16.736 26.329 1.00 82.75 204 GLY A O 1
ATOM 1576 N N . CYS A 1 205 ? -8.225 18.675 26.974 1.00 84.81 205 CYS A N 1
ATOM 1577 C CA . CYS A 1 205 ? -9.487 18.459 26.267 1.00 84.81 205 CYS A CA 1
ATOM 1578 C C . CYS A 1 205 ? -9.554 19.207 24.931 1.00 84.81 205 CYS A C 1
ATOM 1580 O O . CYS A 1 205 ? -10.320 18.803 24.067 1.00 84.81 205 CYS A O 1
ATOM 1582 N N . HIS A 1 206 ? -8.768 20.263 24.728 1.00 90.12 206 HIS A N 1
ATOM 1583 C CA . HIS A 1 206 ? -8.772 21.034 23.489 1.00 90.12 206 HIS A CA 1
ATOM 1584 C C . HIS A 1 206 ? -7.835 20.396 22.458 1.00 90.12 206 HIS A C 1
ATOM 1586 O O . HIS A 1 206 ? -6.640 20.261 22.700 1.00 90.12 206 HIS A O 1
ATOM 1592 N N . MET A 1 207 ? -8.372 20.027 21.295 1.00 87.81 207 MET A N 1
ATOM 1593 C CA . MET A 1 207 ? -7.595 19.484 20.185 1.00 87.81 207 MET A CA 1
ATOM 1594 C C . MET A 1 207 ? -7.872 20.224 18.881 1.00 87.81 207 MET A C 1
ATOM 1596 O O . MET A 1 207 ? -9.000 20.630 18.604 1.00 87.81 207 MET A O 1
ATOM 1600 N N . THR A 1 208 ? -6.843 20.309 18.036 1.00 89.19 208 THR A N 1
ATOM 1601 C CA . THR A 1 208 ? -6.930 20.890 16.692 1.00 89.19 208 THR A CA 1
ATOM 1602 C C . THR A 1 208 ? -6.686 19.815 15.645 1.00 89.19 208 THR A C 1
ATOM 1604 O O . THR A 1 208 ? -5.642 19.164 15.622 1.00 89.19 208 THR A O 1
ATOM 1607 N N . CYS A 1 209 ? -7.635 19.632 14.730 1.00 83.88 209 CYS A N 1
ATOM 1608 C CA . CYS A 1 209 ? -7.467 18.714 13.613 1.00 83.88 209 CYS A CA 1
ATOM 1609 C C . CYS A 1 209 ? -6.387 19.224 12.648 1.00 83.88 209 CYS A C 1
ATOM 1611 O O . CYS A 1 209 ? -6.556 20.256 12.004 1.00 83.88 209 CYS A O 1
ATOM 1613 N N . THR A 1 210 ? -5.310 18.465 12.449 1.00 81.50 210 THR A N 1
ATOM 1614 C CA . THR A 1 210 ? -4.231 18.843 11.516 1.00 81.50 210 THR A CA 1
ATOM 1615 C C . THR A 1 210 ? -4.701 18.943 10.063 1.00 81.50 210 THR A C 1
ATOM 1617 O O . THR A 1 210 ? -4.169 19.767 9.315 1.00 81.50 210 THR A O 1
ATOM 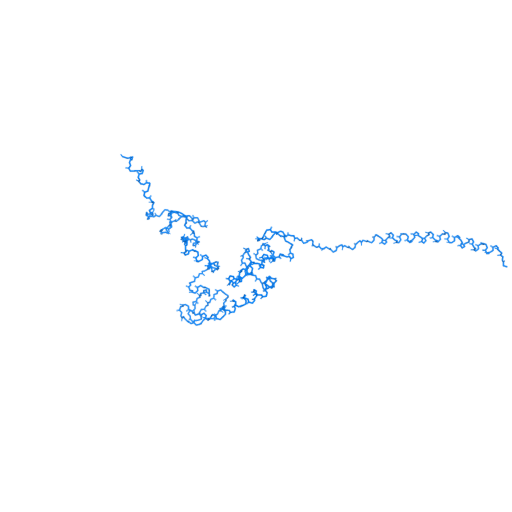1620 N N . ARG A 1 211 ? -5.727 18.162 9.687 1.00 69.25 211 ARG A N 1
ATOM 1621 C CA . ARG A 1 211 ? -6.291 18.095 8.331 1.00 69.25 211 ARG A CA 1
ATOM 1622 C C . ARG A 1 211 ? -7.269 19.225 8.014 1.00 69.25 211 ARG A C 1
ATOM 1624 O O . ARG A 1 211 ? -7.093 19.900 7.012 1.00 69.25 211 ARG A O 1
ATOM 1631 N N . CYS A 1 212 ? -8.317 19.398 8.823 1.00 77.06 212 CYS A N 1
ATOM 1632 C CA . CYS A 1 212 ? -9.388 20.371 8.547 1.00 77.06 212 CYS A CA 1
ATOM 1633 C C . CYS A 1 212 ? -9.343 21.618 9.436 1.00 77.06 212 CYS A C 1
ATOM 1635 O O . CYS A 1 212 ? -10.218 22.466 9.327 1.00 77.06 212 CYS A O 1
ATOM 1637 N N . LYS A 1 213 ? -8.344 21.717 10.321 1.00 85.88 213 LYS A N 1
ATOM 1638 C CA . LYS A 1 213 ? -8.113 22.836 11.250 1.00 85.88 213 LYS A CA 1
ATOM 1639 C C . LYS A 1 213 ? -9.232 23.098 12.261 1.00 85.88 213 LYS A C 1
ATOM 1641 O O . LYS A 1 213 ? -9.113 24.029 13.049 1.00 85.88 213 LYS A O 1
ATOM 1646 N N . LEU A 1 214 ? -10.260 22.247 12.311 1.00 86.38 214 LEU A N 1
ATOM 1647 C CA . LEU A 1 214 ? -11.296 22.323 13.334 1.00 86.38 214 LEU A CA 1
ATOM 1648 C C . LEU A 1 214 ? -10.692 22.172 14.733 1.00 86.38 214 LEU A C 1
ATOM 1650 O O . LEU A 1 214 ? -10.019 21.174 15.012 1.00 86.38 214 LEU A O 1
ATOM 1654 N N . GLN A 1 215 ? -11.006 23.128 15.601 1.00 90.75 215 GLN A N 1
ATOM 1655 C CA . GLN A 1 215 ? -10.782 23.043 17.038 1.00 90.75 215 GLN A CA 1
ATOM 1656 C C . GLN A 1 215 ? -12.011 22.418 17.692 1.00 90.75 215 GLN A C 1
ATOM 1658 O O . GLN A 1 215 ? -13.138 22.877 17.497 1.00 90.75 215 GLN A O 1
ATOM 1663 N N . PHE A 1 216 ? -11.815 21.342 18.439 1.00 89.31 216 PHE A N 1
ATOM 1664 C CA . PHE A 1 216 ? -12.899 20.616 19.089 1.00 89.31 216 PHE A CA 1
ATOM 1665 C C . PHE A 1 216 ? -12.438 20.048 20.427 1.00 89.31 216 PHE A C 1
ATOM 1667 O O . PHE A 1 216 ? -11.242 19.927 20.704 1.00 89.31 216 PHE A O 1
ATOM 1674 N N . CYS A 1 217 ? -13.401 19.699 21.269 1.00 89.00 217 CYS A N 1
ATOM 1675 C CA . CYS A 1 217 ? -13.116 19.063 22.540 1.00 89.00 217 CYS A CA 1
ATOM 1676 C C . CYS A 1 217 ? -13.026 17.536 22.397 1.00 89.00 217 CYS A C 1
ATOM 1678 O O . CYS A 1 217 ? -13.950 16.891 21.905 1.00 89.00 217 CYS A O 1
ATOM 1680 N N . TRP A 1 218 ? -11.945 16.937 22.888 1.00 88.62 218 TRP A N 1
ATOM 1681 C CA . TRP A 1 218 ? -11.718 15.492 22.901 1.00 88.62 218 TRP A CA 1
ATOM 1682 C C . TRP A 1 218 ? -12.765 14.725 23.714 1.00 88.62 218 TRP A C 1
ATOM 1684 O O . TRP A 1 218 ? -13.173 13.626 23.340 1.00 88.62 218 TRP A O 1
ATOM 1694 N N . THR A 1 219 ? -13.210 15.310 24.829 1.00 86.25 219 THR A N 1
ATOM 1695 C CA . THR A 1 219 ? -14.125 14.660 25.775 1.00 86.25 219 THR A CA 1
ATOM 1696 C C . THR A 1 219 ? -15.566 14.704 25.284 1.00 86.25 219 THR A C 1
ATOM 1698 O O . THR A 1 219 ? -16.238 13.675 25.282 1.00 86.25 219 THR A O 1
ATOM 1701 N N . CYS A 1 220 ? -16.046 15.878 24.861 1.00 86.88 220 CYS A N 1
ATOM 1702 C CA . CYS A 1 220 ? -17.445 16.061 24.473 1.00 86.88 220 CYS A CA 1
ATOM 1703 C C . CYS A 1 220 ? -17.693 16.037 22.959 1.00 86.88 220 CYS A C 1
ATOM 1705 O O . CYS A 1 220 ? -18.849 16.009 22.559 1.00 86.88 220 CYS A O 1
ATOM 1707 N N . HIS A 1 221 ? -16.641 16.016 22.133 1.00 84.38 221 HIS A N 1
ATOM 1708 C CA . HIS A 1 221 ? -16.701 16.025 20.662 1.00 84.38 221 HIS A CA 1
ATOM 1709 C C . HIS A 1 221 ? -17.414 17.232 20.028 1.00 84.38 221 HIS A C 1
ATOM 1711 O O . HIS A 1 221 ? -17.672 17.227 18.826 1.00 84.38 221 HIS A O 1
ATOM 1717 N N . GLU A 1 222 ? -17.657 18.289 20.800 1.00 85.50 222 GLU A N 1
ATOM 1718 C CA . GLU A 1 222 ? -18.221 19.546 20.309 1.00 85.50 222 GLU A CA 1
ATOM 1719 C C . GLU A 1 222 ? -17.136 20.487 19.778 1.00 85.50 222 GLU A C 1
ATOM 1721 O O . GLU A 1 222 ? -15.977 20.433 20.208 1.00 85.50 222 GLU A O 1
ATOM 1726 N N . VAL A 1 223 ? -17.530 21.386 18.873 1.00 86.75 223 VAL A N 1
ATOM 1727 C CA . VAL A 1 223 ? -16.673 22.478 18.390 1.00 86.75 223 VAL A CA 1
ATOM 1728 C C . VAL A 1 223 ? -16.247 23.352 19.571 1.00 86.75 223 VAL A C 1
ATOM 1730 O O . VAL A 1 223 ? -17.049 23.678 20.448 1.00 86.75 223 VAL A O 1
ATOM 1733 N N . TYR A 1 224 ? -14.963 23.697 19.616 1.00 83.44 224 TYR A N 1
ATOM 1734 C CA . TYR A 1 224 ? -14.409 24.538 20.667 1.00 83.44 224 TYR A CA 1
ATOM 1735 C C . TYR A 1 224 ? -14.775 26.015 20.422 1.00 83.44 224 TYR A C 1
ATOM 1737 O O . TYR A 1 224 ? -14.720 26.452 19.270 1.00 83.44 224 TYR A O 1
ATOM 1745 N N . PRO A 1 225 ? -15.108 26.807 21.462 1.00 82.19 225 PRO A N 1
ATOM 1746 C CA . PRO A 1 225 ? -15.180 26.453 22.885 1.00 82.19 225 PRO A CA 1
ATOM 1747 C C . PRO A 1 225 ? -16.444 25.657 23.243 1.00 82.19 225 PRO A C 1
ATOM 1749 O O . PRO A 1 225 ? -17.570 26.071 22.967 1.00 82.19 225 PRO A O 1
ATOM 1752 N N . CYS A 1 226 ? -16.273 24.510 23.906 1.00 78.75 226 CYS A N 1
ATOM 1753 C CA . CYS A 1 226 ? -17.399 23.667 24.300 1.00 78.75 226 CYS A CA 1
ATOM 1754 C C . CYS A 1 226 ? -18.036 24.142 25.622 1.00 78.75 226 CYS A C 1
ATOM 1756 O O . CYS A 1 226 ? -17.336 24.473 26.576 1.00 78.75 226 CYS A O 1
ATOM 1758 N N . ARG A 1 227 ? -19.375 24.115 25.719 1.00 70.06 227 ARG A N 1
ATOM 1759 C CA . ARG A 1 227 ? -20.127 24.612 26.899 1.00 70.06 227 ARG A CA 1
ATOM 1760 C C . ARG A 1 227 ? -19.994 23.744 28.154 1.00 70.06 227 ARG A C 1
ATOM 1762 O O . ARG A 1 227 ? -20.240 24.219 29.259 1.00 70.06 227 ARG A O 1
ATOM 1769 N N . LYS A 1 228 ? -19.649 22.464 27.999 1.00 63.88 228 LYS A N 1
ATOM 1770 C CA . LYS A 1 228 ? -19.464 21.545 29.128 1.00 63.88 228 LYS A CA 1
ATOM 1771 C C . LYS A 1 228 ? -18.063 21.770 29.694 1.00 63.88 228 LYS A C 1
ATOM 1773 O O . LYS A 1 228 ? -17.095 21.606 28.956 1.00 63.88 228 LYS A O 1
ATOM 1778 N N . ARG A 1 229 ? -17.970 22.165 30.971 1.00 61.47 229 ARG A N 1
ATOM 1779 C CA . ARG A 1 229 ? -16.713 22.291 31.730 1.00 61.47 229 ARG A CA 1
ATOM 1780 C C . ARG A 1 229 ? -15.958 20.967 31.647 1.00 61.47 229 ARG A C 1
ATOM 1782 O O . ARG A 1 229 ? -16.287 20.019 32.345 1.00 61.47 229 ARG A O 1
ATOM 1789 N N . CYS A 1 230 ? -15.009 20.888 30.728 1.00 60.69 230 CYS A N 1
ATOM 1790 C CA . CYS A 1 230 ? -14.091 19.770 30.638 1.00 60.69 230 CYS A CA 1
ATOM 1791 C C . CYS A 1 230 ? -12.988 20.096 31.639 1.00 60.69 230 CYS A C 1
ATOM 1793 O O . CYS A 1 230 ? -12.237 21.038 31.400 1.00 60.69 230 CYS A O 1
ATOM 1795 N N . ASP A 1 231 ? -13.009 19.419 32.788 1.00 52.53 231 ASP A N 1
ATOM 1796 C CA . ASP A 1 231 ? -12.177 19.710 33.957 1.00 52.53 231 ASP A CA 1
ATOM 1797 C C . ASP A 1 231 ? -10.728 20.025 33.574 1.00 52.53 231 ASP A C 1
ATOM 1799 O O . ASP A 1 231 ? -9.939 19.155 33.206 1.00 52.53 231 ASP A O 1
ATOM 1803 N N . VAL A 1 232 ? -10.382 21.306 33.683 1.00 49.62 232 VAL A N 1
ATOM 1804 C CA . VAL A 1 232 ? -9.013 21.722 33.971 1.00 49.62 232 VAL A CA 1
ATOM 1805 C C . VAL A 1 232 ? -8.660 21.131 35.337 1.00 49.62 232 VAL A C 1
ATOM 1807 O O . VAL A 1 232 ? -9.456 21.292 36.269 1.00 49.62 232 VAL A O 1
ATOM 1810 N N . PRO A 1 233 ? -7.496 20.477 35.503 1.00 45.78 233 PRO A N 1
ATOM 1811 C CA . PRO A 1 233 ? -7.017 20.097 36.821 1.00 45.78 233 PRO A CA 1
ATOM 1812 C C . PRO A 1 233 ? -7.059 21.323 37.736 1.00 45.78 233 PRO A C 1
ATOM 1814 O O . PRO A 1 233 ? -6.609 22.409 37.369 1.00 45.78 233 PRO A O 1
ATOM 1817 N N . LEU A 1 234 ? -7.626 21.134 38.922 1.00 46.47 234 LEU A N 1
ATOM 1818 C CA . LEU A 1 234 ? -7.889 22.108 39.986 1.00 46.47 234 LEU A CA 1
ATOM 1819 C C . LEU A 1 234 ? -6.651 22.855 40.541 1.00 46.47 234 LEU A C 1
ATOM 1821 O O . LEU A 1 234 ? -6.713 23.381 41.643 1.00 46.47 234 LEU A O 1
ATOM 1825 N N . LEU A 1 235 ? -5.538 22.956 39.813 1.00 45.75 235 LEU A N 1
ATOM 1826 C CA . LEU A 1 235 ? -4.313 23.612 40.285 1.00 45.75 235 LEU A CA 1
ATOM 1827 C C . LEU A 1 235 ? -4.211 25.107 39.950 1.00 45.75 235 LEU A C 1
ATOM 1829 O O . LEU A 1 235 ? -3.384 25.793 40.536 1.00 45.75 235 LEU A O 1
ATOM 1833 N N . VAL A 1 236 ? -5.087 25.657 39.101 1.00 43.72 236 VAL A N 1
ATOM 1834 C CA . VAL A 1 236 ? -5.111 27.115 38.827 1.00 43.72 236 VAL A CA 1
ATOM 1835 C C . VAL A 1 236 ? -6.208 27.848 39.617 1.00 43.72 236 VAL A C 1
ATOM 1837 O O . VAL A 1 236 ? -6.234 29.073 39.660 1.00 43.72 236 VAL A O 1
ATOM 1840 N N . ARG A 1 237 ? -7.091 27.132 40.333 1.00 44.91 237 ARG A N 1
ATOM 1841 C CA . ARG A 1 237 ? -8.120 27.777 41.177 1.00 44.91 237 ARG A CA 1
ATOM 1842 C C . ARG A 1 237 ? -7.620 28.207 42.562 1.00 44.91 237 ARG A C 1
ATOM 1844 O O . ARG A 1 237 ? -8.342 28.933 43.230 1.00 44.91 237 ARG A O 1
ATOM 1851 N N . ILE A 1 238 ? -6.403 27.831 42.969 1.00 43.25 238 ILE A N 1
ATOM 1852 C CA . ILE A 1 238 ? -5.819 28.280 44.249 1.00 43.25 238 ILE A CA 1
ATOM 1853 C C . ILE A 1 238 ? -5.206 29.688 44.132 1.00 43.25 238 ILE A C 1
ATOM 1855 O O . ILE A 1 238 ? -5.238 30.444 45.094 1.00 43.25 238 ILE A O 1
ATOM 1859 N N . VAL A 1 239 ? -4.730 30.109 42.955 1.00 42.91 239 VAL A N 1
ATOM 1860 C CA . VAL A 1 239 ? -4.022 31.402 42.831 1.00 42.91 239 VAL A CA 1
ATOM 1861 C C . VAL A 1 239 ? -4.971 32.610 42.731 1.00 42.91 239 VAL A C 1
ATOM 1863 O O . VAL A 1 239 ? -4.569 33.727 43.030 1.00 42.91 239 VAL A O 1
ATOM 1866 N N . LEU A 1 240 ? -6.250 32.416 42.388 1.00 43.44 240 LEU A N 1
ATOM 1867 C CA . LEU A 1 240 ? -7.211 33.521 42.208 1.00 43.44 240 LEU A CA 1
ATOM 1868 C C . LEU A 1 240 ? -8.252 33.672 43.332 1.00 43.44 240 LEU A C 1
ATOM 1870 O O . LEU A 1 240 ? -9.137 34.510 43.211 1.00 43.44 240 LEU A O 1
ATOM 1874 N N . ALA A 1 241 ? -8.152 32.907 44.424 1.00 43.50 241 ALA A N 1
ATOM 1875 C CA . ALA A 1 241 ? -9.059 33.018 45.577 1.00 43.50 241 ALA A CA 1
ATOM 1876 C C . ALA A 1 241 ? -8.406 33.612 46.848 1.00 43.50 241 ALA A C 1
ATOM 1878 O O . ALA A 1 241 ? -9.069 33.695 47.875 1.00 43.50 241 ALA A O 1
ATOM 1879 N N . CYS A 1 242 ? -7.137 34.042 46.788 1.00 41.75 242 CYS A N 1
ATOM 1880 C CA . CYS A 1 242 ? -6.422 34.692 47.903 1.00 41.75 242 CYS A CA 1
ATOM 1881 C C . CYS A 1 242 ? -5.979 36.144 47.615 1.00 41.75 242 CYS A C 1
ATOM 1883 O O . CYS A 1 242 ? -5.145 36.677 48.340 1.00 41.75 242 CYS A O 1
ATOM 1885 N N . LEU A 1 243 ? -6.508 36.790 46.569 1.00 40.88 243 LEU A N 1
ATOM 1886 C CA . LEU A 1 243 ? -6.241 38.206 46.251 1.00 40.88 243 LEU A CA 1
ATOM 1887 C C . LEU A 1 243 ? -7.536 39.004 46.002 1.00 40.88 243 LEU A C 1
ATOM 1889 O O . LEU A 1 243 ? -7.622 39.808 45.074 1.00 40.88 243 LEU A O 1
ATOM 1893 N N . GLN A 1 244 ? -8.538 38.770 46.846 1.00 42.16 244 GLN A N 1
ATOM 1894 C CA . GLN A 1 244 ? -9.636 39.693 47.154 1.00 42.16 244 GLN A CA 1
ATOM 1895 C C . GLN A 1 244 ? -9.821 39.702 48.668 1.00 42.16 244 GLN A C 1
ATOM 1897 O O . GLN A 1 244 ? -10.192 40.774 49.187 1.00 42.16 244 GLN A O 1
#

Organism: Aphanomyces astaci (NCBI:txid112090)

Solvent-accessible surface area (backbone atoms only — not comparable to full-atom values): 15230 Å² total; per-residue (Å²): 133,64,70,68,58,56,50,51,53,49,51,51,52,50,52,48,49,68,53,50,54,57,51,52,49,52,52,53,52,49,52,52,51,55,63,70,63,57,78,72,74,77,71,76,82,68,72,73,74,58,67,44,58,17,79,79,84,66,46,78,37,47,52,92,52,39,47,74,47,97,88,45,95,58,35,35,34,49,69,62,52,24,53,52,50,49,52,36,41,73,71,68,43,80,80,60,44,39,91,85,82,53,50,74,60,51,71,73,58,49,62,75,44,50,50,76,68,50,46,55,52,43,50,50,54,53,52,59,58,70,71,54,80,42,56,35,91,87,76,60,46,82,37,62,78,76,52,100,68,42,33,47,30,88,86,78,67,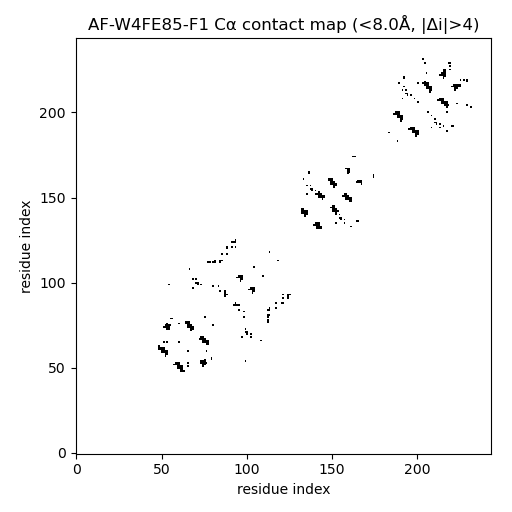50,62,35,36,82,87,64,83,70,64,83,74,98,57,82,79,78,73,78,44,68,64,56,60,55,48,44,73,79,41,71,49,48,60,42,84,84,80,58,50,80,44,71,72,84,65,87,47,71,44,66,41,87,86,78,63,52,46,25,27,72,82,78,61,36,60,56,86,54,91,68,87,72,80,70,76,79,76,69,64,65,75,73,72,79,80,126